Protein AF-A0A6H5H0V2-F1 (afdb_monomer)

InterPro domains:
  IPR016039 Thiolase-like [SSF53901] (7-101)
  IPR036527 SCP2 sterol-binding domain superfamily [G3DSA:3.30.1050.10] (81-203)
  IPR036527 SCP2 sterol-binding domain superfamily [SSF55718] (85-196)
  IPR055140 Thiolase, C-terminal domain 2 [PF22691] (7-97)

Solvent-accessible surface area (backbone atoms only — not comparable to full-atom values): 11545 Å² total; per-residue (Å²): 140,65,94,59,33,67,60,46,27,52,51,44,53,53,50,28,70,74,69,75,51,55,65,90,77,44,61,67,45,83,60,91,31,85,42,79,73,47,46,46,51,45,34,29,30,57,54,79,35,57,83,90,36,35,66,61,42,50,77,70,39,32,46,32,88,93,37,73,24,31,48,27,87,90,49,40,34,63,69,54,47,62,80,74,37,40,64,52,47,53,54,49,51,52,50,47,55,49,37,71,64,50,84,80,47,62,48,53,71,63,57,43,30,36,27,45,35,36,30,46,97,87,71,50,75,47,44,34,31,37,37,18,74,53,68,55,40,50,75,34,77,71,49,82,75,80,56,49,25,40,38,37,33,39,60,87,50,47,60,37,41,76,72,55,76,38,55,68,69,60,32,36,79,70,68,53,31,47,80,46,71,43,61,72,58,54,50,53,53,52,53,51,52,51,56,52,43,55,51,53,53,55,55,59,76,74,109

Organism: NCBI:txid355587

Secondary structure (DSSP, 8-state):
--SSHHHHHHHHHHHHHHHT--GGG-SEE----SSHHHHHHHHHHHTSS-TT-HHHHHHTTTTSTTSSSEE-TT-HHHHT-SHHHHHHHHHHHHHHHHHHT-TT-HHHHH--EEEEEEE-TTS-EEEEEEE-SSTT-EEEET--SPPSEEEEEEHHHHHHHHTTSS-HHHHHHTTSEEEEE-HHHHHHHHHHHHHHHHHHHHHHTT-

Nearest PDB structures (foldseek):
  4uei-assembly1_A  TM=8.691E-01  e=4.322E-13  Helicoverpa armigera
  1c44-assembly1_A  TM=9.191E-01  e=3.285E-10  Oryctolagus cuniculus
  2c0l-assembly1_B  TM=8.761E-01  e=2.036E-10  Homo sapiens
  6hsj-assembly1_A  TM=9.344E-01  e=1.801E-08  Danio rerio
  4pdx-assembly1_A  TM=4.082E-01  e=6.657E-04  Escherichia coli K-12

Sequence (207 aa):
MQVGYDMTKTAAQRLFAKTGKKVEDVDVVELHDCFSANELITYEALGLCQPGEAAQFIDSGNNTYGGRVVVNPSGGLISKGHPLGATVSKAFELLKNEMENDTEKLVESVRGIFCLKVKNKDGKDGMWIINTKGGKGTITYNGTDKPDVTITINDEDITDLLTGKLNPQKAFFQGKLKIQGNMGLALKLTELQKKAGNRIDTLRAKL

pLDDT: mean 79.71, std 13.35, range [34.16, 95.31]

Foldseek 3Di:
DDDCLQVLLVVLVVVCVVVVDALLVAAEEEDQCPDVVVQLSNCCSNPVDPNPCSVVCVVVVQQPPVHSHPYNPVVHQVNQDDPLRRVLVVLVVVVLVVLVVPPPLLLCVLLFWEWEWEAEPVRDTWIWIWGSNDRSTDIDTVDPDDGQKYKYAYSVCSVCVSVVVDQQVVCPVVVRIDMDHDVVSVVSVSVVSVVVVVVVVVVVVVD

Structure (mmCIF, N/CA/C/O backbone):
data_AF-A0A6H5H0V2-F1
#
_entry.id   AF-A0A6H5H0V2-F1
#
loop_
_atom_site.group_PDB
_atom_site.id
_atom_site.type_symbol
_atom_site.label_atom_id
_atom_site.label_alt_id
_atom_site.label_comp_id
_atom_site.label_asym_id
_atom_site.label_entity_id
_atom_site.label_seq_id
_atom_site.pdbx_PDB_ins_code
_atom_site.Cartn_x
_atom_site.Cartn_y
_atom_site.Cartn_z
_atom_site.occupancy
_atom_site.B_iso_or_equiv
_atom_site.auth_seq_id
_atom_site.auth_comp_id
_atom_site.auth_asym_id
_atom_site.auth_atom_id
_atom_site.pdbx_PDB_model_num
ATOM 1 N N . MET A 1 1 ? 27.923 -9.090 -6.910 1.00 34.16 1 MET A N 1
ATOM 2 C CA . MET A 1 1 ? 26.871 -8.766 -5.924 1.00 34.16 1 MET A CA 1
ATOM 3 C C . MET A 1 1 ? 26.037 -7.641 -6.523 1.00 34.16 1 MET A C 1
ATOM 5 O O . MET A 1 1 ? 26.363 -6.479 -6.330 1.00 34.16 1 MET A O 1
ATOM 9 N N . GLN A 1 2 ? 25.075 -7.978 -7.386 1.00 45.81 2 GLN A N 1
ATOM 10 C CA . GLN A 1 2 ? 24.264 -6.987 -8.104 1.00 45.81 2 GLN A CA 1
ATOM 11 C C . GLN A 1 2 ? 23.005 -6.681 -7.286 1.00 45.81 2 GLN A C 1
ATOM 13 O O . GLN A 1 2 ? 22.494 -7.556 -6.590 1.00 45.81 2 GLN A O 1
ATOM 18 N N . VAL A 1 3 ? 22.545 -5.435 -7.346 1.00 60.31 3 VAL A N 1
ATOM 19 C CA . VAL A 1 3 ? 21.420 -4.839 -6.605 1.00 60.31 3 VAL A CA 1
ATOM 20 C C . VAL A 1 3 ? 20.119 -5.651 -6.788 1.00 60.31 3 VAL A C 1
ATOM 22 O O . VAL A 1 3 ? 19.299 -5.344 -7.639 1.00 60.31 3 VAL A O 1
ATOM 25 N N . GLY A 1 4 ? 19.937 -6.745 -6.042 1.00 71.88 4 GLY A N 1
ATOM 26 C CA . GLY A 1 4 ? 18.702 -7.545 -6.027 1.00 71.88 4 GLY A CA 1
ATOM 27 C C . GLY A 1 4 ? 18.413 -8.437 -7.250 1.00 71.88 4 GLY A C 1
ATOM 28 O O . GLY A 1 4 ? 17.405 -9.146 -7.226 1.00 71.88 4 GLY A O 1
ATOM 29 N N . TYR A 1 5 ? 19.273 -8.463 -8.278 1.00 82.62 5 TYR A N 1
ATOM 30 C CA . TYR A 1 5 ? 19.075 -9.261 -9.505 1.00 82.62 5 TYR A CA 1
ATOM 31 C C . TYR A 1 5 ? 18.882 -10.757 -9.214 1.00 82.62 5 TYR A C 1
ATOM 33 O O . TYR A 1 5 ? 17.842 -11.331 -9.536 1.00 82.62 5 TYR A O 1
ATOM 41 N N . ASP A 1 6 ? 19.849 -11.382 -8.532 1.00 85.75 6 ASP A N 1
ATOM 42 C CA . ASP A 1 6 ? 19.836 -12.828 -8.265 1.00 85.75 6 ASP A CA 1
ATOM 43 C C . ASP A 1 6 ? 18.639 -13.245 -7.403 1.00 85.75 6 ASP A C 1
ATOM 45 O O . ASP A 1 6 ? 18.037 -14.302 -7.612 1.00 85.75 6 ASP A O 1
ATOM 49 N N . MET A 1 7 ? 18.263 -12.387 -6.450 1.00 85.69 7 MET A N 1
ATOM 50 C CA . MET A 1 7 ? 17.097 -12.590 -5.595 1.00 85.69 7 MET A CA 1
ATOM 51 C C . MET A 1 7 ? 15.807 -12.575 -6.420 1.00 85.69 7 MET A C 1
ATOM 53 O O . MET A 1 7 ? 14.998 -13.495 -6.302 1.00 85.69 7 MET A O 1
ATOM 57 N N . THR A 1 8 ? 15.639 -11.566 -7.277 1.00 88.31 8 THR A N 1
ATOM 58 C CA . THR A 1 8 ? 14.467 -11.421 -8.152 1.00 88.31 8 THR A CA 1
ATOM 59 C C . THR A 1 8 ? 14.362 -12.591 -9.122 1.00 88.31 8 THR A C 1
ATOM 61 O O . THR A 1 8 ? 13.312 -13.227 -9.206 1.00 88.31 8 THR A O 1
ATOM 64 N N . LYS A 1 9 ? 15.472 -12.948 -9.776 1.00 91.44 9 LYS A N 1
ATOM 65 C CA . LYS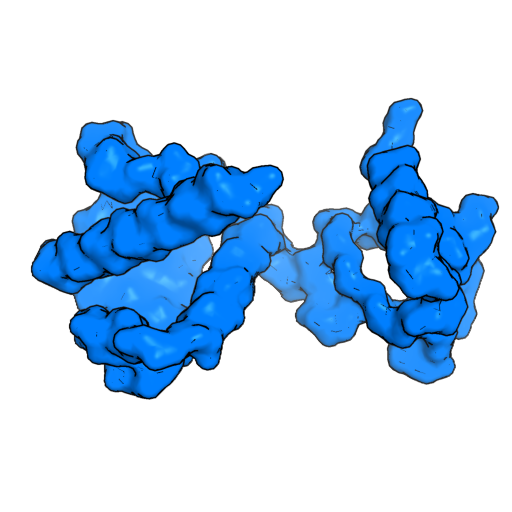 A 1 9 ? 15.543 -14.083 -10.698 1.00 91.44 9 LYS A CA 1
ATOM 66 C C . LYS A 1 9 ? 15.158 -15.390 -10.014 1.00 91.44 9 LYS A C 1
ATOM 68 O O . LYS A 1 9 ? 14.319 -16.134 -10.517 1.00 91.44 9 LYS A O 1
ATOM 73 N N . THR A 1 10 ? 15.718 -15.649 -8.834 1.00 91.12 10 THR A N 1
ATOM 74 C CA . THR A 1 10 ? 15.406 -16.858 -8.059 1.00 91.12 10 THR A CA 1
ATOM 75 C C . THR A 1 10 ? 13.933 -16.895 -7.650 1.00 91.12 10 THR A C 1
ATOM 77 O O . THR A 1 10 ? 13.294 -17.946 -7.733 1.00 91.12 10 THR A O 1
ATOM 80 N N . ALA A 1 11 ? 13.374 -15.763 -7.212 1.00 89.75 11 ALA A N 1
ATOM 81 C CA . ALA A 1 11 ? 11.969 -15.667 -6.830 1.00 89.75 11 ALA A CA 1
ATOM 82 C C . ALA A 1 11 ? 11.034 -15.922 -8.024 1.00 89.75 11 ALA A C 1
ATOM 84 O O . ALA A 1 11 ? 10.116 -16.736 -7.908 1.00 89.75 11 ALA A O 1
ATOM 85 N N . ALA A 1 12 ? 11.306 -15.301 -9.175 1.00 91.12 12 ALA A N 1
ATOM 86 C CA . ALA A 1 12 ? 10.535 -15.480 -10.403 1.00 91.12 12 ALA A CA 1
ATOM 87 C C . ALA A 1 12 ? 10.576 -16.933 -10.896 1.00 91.12 12 ALA A C 1
ATOM 89 O O . ALA A 1 12 ? 9.534 -17.539 -11.134 1.00 91.12 12 ALA A O 1
ATOM 90 N N . GLN A 1 13 ? 11.766 -17.539 -10.949 1.00 92.81 13 GLN A N 1
ATOM 91 C CA . GLN A 1 13 ? 11.930 -18.939 -11.353 1.00 92.81 13 GLN A CA 1
ATOM 92 C C . GLN A 1 13 ? 11.143 -19.897 -10.455 1.00 92.81 13 GLN A C 1
ATOM 94 O O . GLN A 1 13 ? 10.467 -20.798 -10.951 1.00 92.81 13 GLN A O 1
ATOM 99 N N . ARG A 1 14 ? 11.191 -19.695 -9.131 1.00 93.38 14 ARG A N 1
ATOM 100 C CA . ARG A 1 14 ? 10.418 -20.507 -8.179 1.00 93.38 14 ARG A CA 1
ATOM 101 C C . ARG A 1 14 ? 8.915 -20.330 -8.365 1.00 93.38 14 ARG A C 1
ATOM 103 O O . ARG A 1 14 ? 8.183 -21.313 -8.273 1.00 93.38 14 ARG A O 1
ATOM 110 N N . LEU A 1 15 ? 8.460 -19.102 -8.611 1.00 91.94 15 LEU A N 1
ATOM 111 C CA . LEU A 1 15 ? 7.050 -18.809 -8.851 1.00 91.94 15 LEU A CA 1
ATOM 112 C C . LEU A 1 15 ? 6.551 -19.530 -10.107 1.00 91.94 15 LEU A C 1
ATOM 114 O O . LEU A 1 15 ? 5.582 -20.279 -10.018 1.00 91.94 15 LEU A O 1
ATOM 118 N N . PHE A 1 16 ? 7.242 -19.368 -11.235 1.00 94.00 16 PHE A N 1
ATOM 119 C CA . PHE A 1 16 ? 6.880 -19.998 -12.506 1.00 94.00 16 PHE A CA 1
ATOM 120 C C . PHE A 1 16 ? 6.931 -21.527 -12.441 1.00 94.00 16 PHE A C 1
ATOM 122 O O . PHE A 1 16 ? 6.001 -22.195 -12.888 1.00 94.00 16 PHE A O 1
ATOM 129 N N . ALA A 1 17 ? 7.950 -22.097 -11.790 1.00 93.19 17 ALA A N 1
ATOM 130 C CA . ALA A 1 17 ? 8.024 -23.541 -11.572 1.00 93.19 17 ALA A CA 1
ATOM 131 C C . ALA A 1 17 ? 6.838 -24.070 -10.748 1.00 93.19 17 ALA A C 1
ATOM 133 O O . ALA A 1 17 ? 6.327 -25.153 -11.020 1.00 93.19 17 ALA A O 1
ATOM 134 N N . LYS A 1 18 ? 6.381 -23.305 -9.749 1.00 95.31 18 LYS A N 1
ATOM 135 C CA . LYS A 1 18 ? 5.264 -23.695 -8.881 1.00 95.31 18 LYS A CA 1
ATOM 136 C C . LYS A 1 18 ? 3.903 -23.571 -9.568 1.00 95.31 18 LYS A C 1
ATOM 138 O O . LYS A 1 18 ? 3.009 -24.357 -9.273 1.00 95.31 18 LYS A O 1
ATOM 143 N N . THR A 1 19 ? 3.722 -22.576 -10.433 1.00 94.31 19 THR A N 1
ATOM 144 C CA . THR A 1 19 ? 2.434 -22.298 -11.093 1.00 94.31 19 THR A CA 1
ATOM 145 C C . THR A 1 19 ? 2.301 -22.960 -12.462 1.00 94.31 19 THR A C 1
ATOM 147 O O . THR A 1 19 ? 1.196 -23.016 -12.997 1.00 94.31 19 THR A O 1
ATOM 150 N N . GLY A 1 20 ? 3.407 -23.433 -13.046 1.00 92.69 20 GLY A N 1
ATOM 151 C CA . GLY A 1 20 ? 3.454 -23.916 -14.428 1.00 92.69 20 GLY A CA 1
ATOM 152 C C . GLY A 1 20 ? 3.273 -22.805 -15.469 1.00 92.69 20 GLY A C 1
ATOM 153 O O . GLY A 1 20 ? 3.092 -23.105 -16.647 1.00 92.69 20 GLY A O 1
ATOM 154 N N . LYS A 1 21 ? 3.294 -21.538 -15.041 1.00 94.44 21 LYS A N 1
ATOM 155 C CA . LYS A 1 21 ? 3.210 -20.360 -15.909 1.00 94.44 21 LYS A CA 1
ATOM 156 C C . LYS A 1 21 ? 4.586 -19.960 -16.410 1.00 94.44 21 LYS A C 1
ATOM 158 O O . LYS A 1 21 ? 5.604 -20.330 -15.825 1.00 94.44 21 LYS A O 1
ATOM 163 N N . LYS A 1 22 ? 4.606 -19.168 -17.472 1.00 93.19 22 LYS A N 1
ATOM 164 C CA . LYS A 1 22 ? 5.807 -18.549 -18.023 1.00 93.19 22 LYS A CA 1
ATOM 165 C C . LYS A 1 22 ? 5.706 -17.035 -17.938 1.00 93.19 22 LYS A C 1
ATOM 167 O O . LYS A 1 22 ? 4.639 -16.482 -17.689 1.00 93.19 22 LYS A O 1
ATOM 172 N N . VAL A 1 23 ? 6.830 -16.366 -18.158 1.00 92.25 23 VAL A N 1
ATOM 173 C CA . VAL A 1 23 ? 6.881 -14.902 -18.174 1.00 92.25 23 VAL A CA 1
ATOM 174 C C . VAL A 1 23 ? 6.036 -14.318 -19.314 1.00 92.25 23 VAL A C 1
ATOM 176 O O . VAL A 1 23 ? 5.465 -13.246 -19.167 1.00 92.25 23 VAL A O 1
ATOM 179 N N . GLU A 1 24 ? 5.873 -15.057 -20.413 1.00 92.19 24 GLU A N 1
ATOM 180 C CA . GLU A 1 24 ? 4.971 -14.717 -21.520 1.00 92.19 24 GLU A CA 1
ATOM 181 C C . GLU A 1 24 ? 3.490 -14.695 -21.123 1.00 92.19 24 GLU A C 1
ATOM 183 O O . GLU A 1 24 ? 2.701 -14.067 -21.817 1.00 92.19 24 GLU A O 1
ATOM 188 N N . ASP A 1 25 ? 3.113 -15.365 -20.029 1.00 93.56 25 ASP A N 1
ATOM 189 C CA . ASP A 1 25 ? 1.734 -15.386 -19.531 1.00 93.56 25 ASP A CA 1
ATOM 190 C C . ASP A 1 25 ? 1.424 -14.184 -18.613 1.00 93.56 25 ASP A C 1
ATOM 192 O O . ASP A 1 25 ? 0.375 -14.162 -17.965 1.00 93.56 25 ASP A O 1
ATOM 196 N N . VAL A 1 26 ? 2.357 -13.236 -18.463 1.00 91.94 26 VAL A N 1
ATOM 197 C CA . VAL A 1 26 ? 2.238 -12.093 -17.550 1.00 91.94 26 VAL A CA 1
ATOM 198 C C . VAL A 1 26 ? 1.883 -10.833 -18.331 1.00 91.94 26 VAL A C 1
ATOM 200 O O . VAL A 1 26 ? 2.726 -10.260 -19.014 1.00 91.94 26 VAL A O 1
ATOM 203 N N . ASP A 1 27 ? 0.649 -10.363 -18.161 1.00 91.12 27 ASP A N 1
ATOM 204 C CA . ASP A 1 27 ? 0.161 -9.144 -18.821 1.00 91.12 27 ASP A CA 1
ATOM 205 C C . ASP A 1 27 ? 0.576 -7.858 -18.087 1.00 91.12 27 ASP A C 1
ATOM 207 O O . ASP A 1 27 ? 0.728 -6.794 -18.692 1.00 91.12 27 ASP A O 1
ATOM 211 N N . VAL A 1 28 ? 0.748 -7.945 -16.763 1.00 92.06 28 VAL A N 1
ATOM 212 C CA . VAL A 1 28 ? 1.010 -6.798 -15.886 1.00 92.06 28 VAL A CA 1
ATOM 213 C C . VAL A 1 28 ? 2.092 -7.132 -14.872 1.00 92.06 28 VAL A C 1
ATOM 215 O O . VAL A 1 28 ? 2.056 -8.181 -14.225 1.00 92.06 28 VAL A O 1
ATOM 218 N N . VAL A 1 29 ? 3.024 -6.200 -14.684 1.00 90.31 29 VAL A N 1
ATOM 219 C CA . VAL A 1 29 ? 4.107 -6.308 -13.706 1.00 90.31 29 VAL A CA 1
ATOM 220 C C . VAL A 1 29 ? 4.136 -5.058 -12.833 1.00 90.31 29 VAL A C 1
ATOM 222 O O . VAL A 1 29 ? 4.341 -3.959 -13.333 1.00 90.31 29 VAL A O 1
ATOM 225 N N . GLU A 1 30 ? 4.005 -5.235 -11.516 1.00 85.94 30 GLU A N 1
ATOM 226 C CA . GLU A 1 30 ? 4.202 -4.151 -10.548 1.00 85.94 30 GLU A CA 1
ATOM 227 C C . GLU A 1 30 ? 5.545 -4.321 -9.836 1.00 85.94 30 GLU A C 1
ATOM 229 O O . GLU A 1 30 ? 5.745 -5.249 -9.043 1.00 85.94 30 GLU A O 1
ATOM 234 N N . LEU A 1 31 ? 6.485 -3.434 -10.148 1.00 82.69 31 LEU A N 1
ATOM 235 C CA . LEU A 1 31 ? 7.854 -3.482 -9.665 1.00 82.69 31 LEU A CA 1
ATOM 236 C C . LEU A 1 31 ? 8.067 -2.644 -8.414 1.00 82.69 31 LEU A C 1
ATOM 238 O O . LEU A 1 31 ? 7.327 -1.726 -8.080 1.00 82.69 31 LEU A O 1
ATOM 242 N N . HIS A 1 32 ? 9.153 -2.979 -7.722 1.00 73.12 32 HIS A N 1
ATOM 243 C CA . HIS A 1 32 ? 9.718 -2.129 -6.693 1.00 73.12 32 HIS A CA 1
ATOM 244 C C . HIS A 1 32 ? 10.820 -1.233 -7.293 1.00 73.12 32 HIS A C 1
ATOM 246 O O . HIS A 1 32 ? 12.018 -1.499 -7.147 1.00 73.12 32 HIS A O 1
ATOM 252 N N . ASP A 1 33 ? 10.410 -0.190 -8.012 1.00 71.69 33 ASP A N 1
ATOM 253 C CA . ASP A 1 33 ? 11.228 0.726 -8.818 1.00 71.69 33 ASP A CA 1
ATOM 254 C C . ASP A 1 33 ? 11.699 1.966 -8.035 1.00 71.69 33 ASP A C 1
ATOM 256 O O . ASP A 1 33 ? 11.582 3.084 -8.505 1.00 71.69 33 ASP A O 1
ATOM 260 N N . CYS A 1 34 ? 12.294 1.828 -6.845 1.00 63.34 34 CYS A N 1
ATOM 261 C CA . CYS A 1 34 ? 12.761 3.010 -6.084 1.00 63.34 34 CYS A CA 1
ATOM 262 C C . CYS A 1 34 ? 13.736 3.936 -6.845 1.00 63.34 34 CYS A C 1
ATOM 264 O O . CYS A 1 34 ? 13.919 5.086 -6.452 1.00 63.34 34 CYS A O 1
ATOM 266 N N . PHE A 1 35 ? 14.366 3.434 -7.910 1.00 69.31 35 PHE A N 1
ATOM 267 C CA . PHE A 1 35 ? 15.182 4.194 -8.850 1.00 69.31 35 PHE A CA 1
ATOM 268 C C . PHE A 1 35 ? 14.893 3.706 -10.270 1.00 69.31 35 PHE A C 1
ATOM 270 O O . PHE A 1 35 ? 14.742 2.504 -10.478 1.00 69.31 35 PHE A O 1
ATOM 277 N N . SER A 1 36 ? 14.915 4.600 -11.261 1.00 68.44 36 SER A N 1
ATOM 278 C CA . SER A 1 36 ? 14.642 4.261 -12.670 1.00 68.44 36 SER A CA 1
ATOM 279 C C . SER A 1 36 ? 15.585 3.173 -13.202 1.00 68.44 36 SER A C 1
ATOM 281 O O . SER A 1 36 ? 15.175 2.275 -13.926 1.00 68.44 36 SER A O 1
ATOM 283 N N . ALA A 1 37 ? 16.852 3.195 -12.771 1.00 74.25 37 ALA A N 1
ATOM 284 C CA . ALA A 1 37 ? 17.846 2.184 -13.139 1.00 74.25 37 ALA A CA 1
ATOM 285 C C . ALA A 1 37 ? 17.514 0.774 -12.610 1.00 74.25 37 ALA A C 1
ATOM 287 O O . ALA A 1 37 ? 18.019 -0.218 -13.134 1.00 74.25 37 ALA A O 1
ATOM 288 N N . ASN A 1 38 ? 16.671 0.672 -11.578 1.00 74.25 38 ASN A N 1
ATOM 289 C CA . ASN A 1 38 ? 16.281 -0.601 -10.984 1.00 74.25 38 ASN A CA 1
ATOM 290 C C . ASN A 1 38 ? 15.355 -1.396 -11.918 1.00 74.25 38 ASN A C 1
ATOM 292 O O . ASN A 1 38 ? 15.380 -2.625 -11.883 1.00 74.25 38 ASN A O 1
ATOM 296 N N . GLU A 1 39 ? 14.584 -0.722 -12.779 1.00 80.06 39 GLU A N 1
ATOM 297 C CA . GLU A 1 39 ? 13.740 -1.387 -13.776 1.00 80.06 39 GLU A CA 1
ATOM 298 C C . GLU A 1 39 ? 14.571 -2.191 -14.776 1.00 80.06 39 GLU A C 1
ATOM 300 O O . GLU A 1 39 ? 14.259 -3.354 -15.005 1.00 80.06 39 GLU A O 1
ATOM 305 N N . LEU A 1 40 ? 15.684 -1.635 -15.274 1.00 83.81 40 LEU A N 1
ATOM 306 C CA . LEU A 1 40 ? 16.568 -2.317 -16.228 1.00 83.81 40 LEU A CA 1
ATOM 307 C C . LEU A 1 40 ? 17.035 -3.677 -15.695 1.00 83.81 40 LEU A C 1
ATOM 309 O O . LEU A 1 40 ? 16.882 -4.708 -16.343 1.00 83.81 40 LEU A O 1
ATOM 313 N N . ILE A 1 41 ? 17.538 -3.680 -14.460 1.00 83.94 41 ILE A N 1
ATOM 314 C CA . ILE A 1 41 ? 18.024 -4.887 -13.782 1.00 83.94 41 ILE A CA 1
ATOM 315 C C . ILE A 1 41 ? 16.867 -5.867 -13.541 1.00 83.94 41 ILE A C 1
ATOM 317 O O . ILE A 1 41 ? 17.027 -7.082 -13.655 1.00 83.94 41 ILE A O 1
ATOM 321 N N . THR A 1 42 ? 15.691 -5.348 -13.194 1.00 86.00 42 THR A N 1
ATOM 322 C CA . THR A 1 42 ? 14.537 -6.165 -12.813 1.00 86.00 42 THR A CA 1
ATOM 323 C C . THR A 1 42 ? 13.858 -6.804 -14.026 1.00 86.00 42 THR A C 1
ATOM 325 O O . THR A 1 42 ? 13.428 -7.951 -13.927 1.00 86.00 42 THR A O 1
ATOM 328 N N . TYR A 1 43 ? 13.820 -6.137 -15.182 1.00 92.00 43 TYR A N 1
ATOM 329 C CA . TYR A 1 43 ? 13.294 -6.699 -16.432 1.00 92.00 43 TYR A CA 1
ATOM 330 C C . TYR A 1 43 ? 14.077 -7.931 -16.873 1.00 92.00 43 TYR A C 1
ATOM 332 O O . TYR A 1 43 ? 13.488 -8.976 -17.160 1.00 92.00 43 TYR A O 1
ATOM 340 N N . GLU A 1 44 ? 15.402 -7.835 -16.832 1.00 92.12 44 GLU A N 1
ATOM 341 C CA . GLU A 1 44 ? 16.301 -8.946 -17.142 1.00 92.12 44 GLU A CA 1
ATOM 342 C C . GLU A 1 44 ? 16.162 -10.075 -16.114 1.00 92.12 44 GLU A C 1
ATOM 344 O O . GLU A 1 44 ? 16.085 -11.250 -16.475 1.00 92.12 44 GLU A O 1
ATOM 349 N N . ALA A 1 45 ? 16.065 -9.733 -14.824 1.00 90.69 45 ALA A N 1
ATOM 350 C CA . ALA A 1 45 ? 15.928 -10.720 -13.754 1.00 90.69 45 ALA A CA 1
ATOM 351 C C . ALA A 1 45 ? 14.610 -11.506 -13.836 1.00 90.69 45 ALA A C 1
ATOM 353 O O . ALA A 1 45 ? 14.590 -12.706 -13.556 1.00 90.69 45 ALA A O 1
ATOM 354 N N . LEU A 1 46 ? 13.514 -10.839 -14.208 1.00 91.81 46 LEU A N 1
ATOM 355 C CA . LEU A 1 46 ? 12.199 -11.455 -14.403 1.00 91.81 46 LEU A CA 1
ATOM 356 C C . LEU A 1 46 ? 12.107 -12.264 -15.703 1.00 91.81 46 LEU A C 1
ATOM 358 O O . LEU A 1 46 ? 11.207 -13.094 -15.831 1.00 91.81 46 LEU A O 1
ATOM 362 N N . GLY A 1 47 ? 13.033 -12.047 -16.640 1.00 92.31 47 GLY A N 1
ATOM 363 C CA . GLY A 1 47 ? 13.031 -12.679 -17.957 1.00 92.31 47 GLY A CA 1
ATOM 364 C C . GLY A 1 47 ? 12.115 -11.996 -18.974 1.00 92.31 47 GLY A C 1
ATOM 365 O O . GLY A 1 47 ? 11.734 -12.628 -19.954 1.00 92.31 47 GLY A O 1
ATOM 366 N N . LEU A 1 48 ? 11.752 -10.725 -18.764 1.00 92.69 48 LEU A N 1
ATOM 367 C CA . LEU A 1 48 ? 10.970 -9.950 -19.740 1.00 92.69 48 LEU A CA 1
ATOM 368 C C . LEU A 1 48 ? 11.773 -9.689 -21.026 1.00 92.69 48 LEU A C 1
ATOM 370 O O . LEU A 1 48 ? 11.216 -9.678 -22.126 1.00 92.69 48 LEU A O 1
ATOM 374 N N . CYS A 1 49 ? 13.087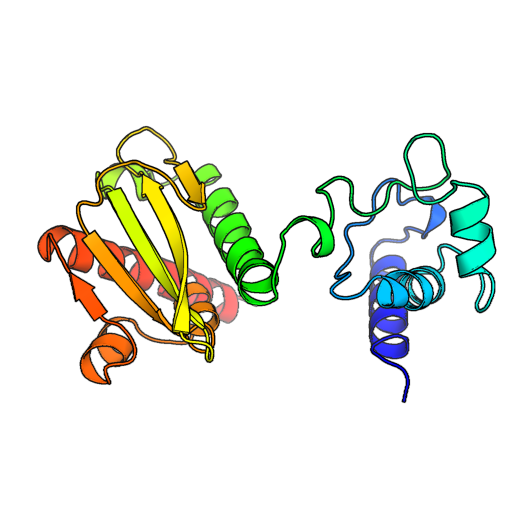 -9.539 -20.874 1.00 93.06 49 CYS A N 1
ATOM 375 C CA . CYS A 1 49 ? 14.080 -9.410 -21.936 1.00 93.06 49 CYS A CA 1
ATOM 376 C C . CYS A 1 49 ? 15.354 -10.183 -21.559 1.00 93.06 49 CYS A C 1
ATOM 378 O O . CYS A 1 49 ? 15.511 -10.606 -20.407 1.00 93.06 49 CYS A O 1
ATOM 380 N N . GLN A 1 50 ? 16.273 -10.379 -22.509 1.00 92.75 50 GLN A N 1
ATOM 381 C CA . GLN A 1 50 ? 17.556 -11.003 -22.183 1.00 92.75 50 GLN A CA 1
ATOM 382 C C . GLN A 1 50 ? 18.461 -10.030 -21.407 1.00 92.75 50 GLN A C 1
ATOM 384 O O . GLN A 1 50 ? 18.289 -8.812 -21.509 1.00 92.75 50 GLN A O 1
ATOM 389 N N . PRO A 1 51 ? 19.439 -10.540 -20.634 1.00 91.38 51 PRO A N 1
ATOM 390 C CA . PRO A 1 51 ? 20.439 -9.694 -19.994 1.00 91.38 51 PRO A CA 1
ATOM 391 C C . PRO A 1 51 ? 21.155 -8.783 -21.002 1.00 91.38 51 PRO A C 1
ATOM 393 O O . PRO A 1 51 ? 21.680 -9.268 -22.003 1.00 91.38 51 PRO A O 1
ATOM 396 N N . GLY A 1 52 ? 21.192 -7.478 -20.733 1.00 91.75 52 GLY A N 1
ATOM 397 C CA . GLY A 1 52 ? 21.733 -6.448 -21.622 1.00 91.75 52 GLY A CA 1
ATOM 398 C C . GLY A 1 52 ? 20.727 -5.841 -22.609 1.00 91.75 52 GLY A C 1
ATOM 399 O O . GLY A 1 52 ? 21.057 -4.852 -23.261 1.00 91.75 52 GLY A O 1
ATOM 400 N N . GLU A 1 53 ? 19.507 -6.375 -22.717 1.00 94.19 53 GLU A N 1
ATOM 401 C CA . GLU A 1 53 ? 18.502 -5.913 -23.689 1.00 94.19 53 GLU A CA 1
ATOM 402 C C . GLU A 1 53 ? 17.436 -4.986 -23.087 1.00 94.19 53 GLU A C 1
ATOM 404 O O . GLU A 1 53 ? 16.565 -4.501 -23.811 1.00 94.19 53 GLU A O 1
ATOM 409 N N . ALA A 1 54 ? 17.488 -4.693 -21.784 1.00 91.06 54 ALA A N 1
ATOM 410 C CA . ALA A 1 54 ? 16.442 -3.910 -21.124 1.00 91.06 54 ALA A CA 1
ATOM 411 C C . ALA A 1 54 ? 16.241 -2.511 -21.731 1.00 91.06 54 ALA A C 1
ATOM 413 O O . ALA A 1 54 ? 15.111 -2.036 -21.809 1.00 91.06 54 ALA A O 1
ATOM 414 N N . ALA A 1 55 ? 17.310 -1.869 -22.212 1.00 90.75 55 ALA A N 1
ATOM 415 C CA . ALA A 1 55 ? 17.209 -0.576 -22.888 1.00 90.75 55 ALA A CA 1
ATOM 416 C C . ALA A 1 55 ? 16.397 -0.674 -24.192 1.00 90.75 55 ALA A C 1
ATOM 418 O O . ALA A 1 55 ? 15.450 0.080 -24.383 1.00 90.75 55 ALA A O 1
ATOM 419 N N . GLN A 1 56 ? 16.696 -1.659 -25.046 1.00 93.81 56 GLN A N 1
ATOM 420 C CA . GLN A 1 56 ? 15.934 -1.888 -26.280 1.00 93.81 56 GLN A CA 1
ATOM 421 C C . GLN A 1 56 ? 14.487 -2.299 -25.994 1.00 93.81 56 GLN A C 1
ATOM 423 O O . GLN A 1 56 ? 13.572 -1.910 -26.721 1.00 93.81 56 GLN A O 1
ATOM 428 N N . PHE A 1 57 ? 14.260 -3.068 -24.927 1.00 94.12 57 PHE A N 1
ATOM 429 C CA . PHE A 1 57 ? 12.920 -3.442 -24.483 1.00 94.12 57 PHE A CA 1
ATOM 430 C C . PHE A 1 57 ? 12.069 -2.214 -24.122 1.00 94.12 57 PHE A C 1
ATOM 432 O O . PHE A 1 57 ? 10.898 -2.147 -24.492 1.00 94.12 57 PHE A O 1
ATOM 439 N N . ILE A 1 58 ? 12.673 -1.220 -23.467 1.00 91.19 58 ILE A N 1
ATOM 440 C CA . ILE A 1 58 ? 12.021 0.058 -23.153 1.00 91.19 58 ILE A CA 1
ATOM 441 C C . ILE A 1 58 ? 11.832 0.905 -24.416 1.00 91.19 58 ILE A C 1
ATOM 443 O O . ILE A 1 58 ? 10.722 1.362 -24.675 1.00 91.19 58 ILE A O 1
ATOM 447 N N . ASP A 1 59 ? 12.878 1.084 -25.229 1.00 93.31 59 ASP A N 1
ATOM 448 C CA . ASP A 1 59 ? 12.837 1.940 -26.427 1.00 93.31 59 ASP A CA 1
ATOM 449 C C . ASP A 1 59 ? 11.820 1.450 -27.469 1.00 93.31 59 ASP A C 1
ATOM 451 O O . ASP A 1 59 ? 11.227 2.242 -28.200 1.00 93.31 59 ASP A O 1
ATOM 455 N N . SER A 1 60 ? 11.584 0.137 -27.520 1.00 95.00 60 SER A N 1
ATOM 456 C CA . SER A 1 60 ? 10.553 -0.476 -28.367 1.00 95.00 60 SER A CA 1
ATOM 457 C C . SER A 1 60 ? 9.131 -0.350 -27.806 1.00 95.00 60 SER A C 1
ATOM 459 O O . SER A 1 60 ? 8.183 -0.782 -28.459 1.00 95.00 60 SER A O 1
ATOM 461 N N . GLY A 1 61 ? 8.961 0.227 -26.613 1.00 94.06 61 GLY A N 1
ATOM 462 C CA . GLY A 1 61 ? 7.666 0.383 -25.951 1.00 94.06 61 GLY A CA 1
ATOM 463 C C . GLY A 1 61 ? 7.074 -0.927 -25.432 1.00 94.06 61 GLY A C 1
ATOM 464 O O . GLY A 1 61 ? 5.885 -0.984 -25.128 1.00 94.06 61 GLY A O 1
ATOM 465 N N . ASN A 1 62 ? 7.870 -1.995 -25.312 1.00 95.19 62 ASN A N 1
ATOM 466 C CA . ASN A 1 62 ? 7.358 -3.304 -24.907 1.00 95.19 62 ASN A CA 1
ATOM 467 C C . ASN A 1 62 ? 6.950 -3.381 -23.428 1.00 95.19 62 ASN A C 1
ATOM 469 O O . ASN A 1 62 ? 6.273 -4.335 -23.050 1.00 95.19 62 ASN A O 1
ATOM 473 N N . ASN A 1 63 ? 7.337 -2.400 -22.611 1.00 92.88 63 ASN A N 1
ATOM 474 C CA . ASN A 1 63 ? 7.043 -2.319 -21.180 1.00 92.88 63 ASN A CA 1
ATOM 475 C C . ASN A 1 63 ? 5.833 -1.423 -20.830 1.00 92.88 63 ASN A C 1
ATOM 477 O O . ASN A 1 63 ? 5.616 -1.128 -19.654 1.00 92.88 63 ASN A O 1
ATOM 481 N N . THR A 1 64 ? 5.067 -0.952 -21.818 1.00 92.56 64 THR A N 1
ATOM 482 C CA . THR A 1 64 ? 3.929 -0.044 -21.604 1.00 92.56 64 THR A CA 1
ATOM 483 C C . THR A 1 64 ? 2.684 -0.469 -22.390 1.00 92.56 64 THR A C 1
ATOM 485 O O . THR A 1 64 ? 2.676 -1.490 -23.076 1.00 92.56 64 THR A O 1
ATOM 488 N N . TYR A 1 65 ? 1.596 0.294 -22.267 1.00 90.88 65 TYR A N 1
ATOM 489 C CA . TYR A 1 65 ? 0.328 0.034 -22.950 1.00 90.88 65 TYR A CA 1
ATOM 490 C C . TYR A 1 65 ? 0.515 -0.111 -24.467 1.00 90.88 65 TYR A C 1
ATOM 492 O O . TYR A 1 65 ? 1.080 0.763 -25.120 1.00 90.88 65 TYR A O 1
ATOM 500 N N . GLY A 1 66 ? 0.002 -1.212 -25.023 1.00 89.62 66 GLY A N 1
ATOM 501 C CA . GLY A 1 66 ? 0.179 -1.573 -26.434 1.00 89.62 66 GLY A CA 1
ATOM 502 C C . GLY A 1 66 ? 1.473 -2.341 -26.735 1.00 89.62 66 GLY A C 1
ATOM 503 O O . GLY A 1 66 ? 1.633 -2.821 -27.854 1.00 89.62 66 GLY A O 1
ATOM 504 N N . GLY A 1 67 ? 2.362 -2.481 -25.749 1.00 91.88 67 GLY A N 1
ATOM 505 C CA . GLY A 1 67 ? 3.545 -3.331 -25.792 1.00 91.88 67 GLY A CA 1
ATOM 506 C C . GLY A 1 67 ? 3.278 -4.761 -25.320 1.00 91.88 67 GLY A C 1
ATOM 507 O O . GLY A 1 67 ? 2.137 -5.212 -25.222 1.00 91.88 67 GLY A O 1
ATOM 508 N N . ARG A 1 68 ? 4.359 -5.482 -25.013 1.00 92.25 68 ARG A N 1
ATOM 509 C CA . ARG A 1 68 ? 4.319 -6.879 -24.560 1.00 92.25 68 ARG A CA 1
ATOM 510 C C . ARG A 1 68 ? 3.735 -7.040 -23.155 1.00 92.25 68 ARG A C 1
ATOM 512 O O . ARG A 1 68 ? 3.031 -8.010 -22.910 1.00 92.25 68 ARG A O 1
ATOM 519 N N . VAL A 1 69 ? 4.069 -6.141 -22.236 1.00 94.25 69 VAL A N 1
ATOM 520 C CA . VAL A 1 69 ? 3.670 -6.201 -20.825 1.00 94.25 69 VAL A CA 1
ATOM 521 C C . VAL A 1 69 ? 3.499 -4.786 -20.296 1.00 94.25 69 VAL A C 1
ATOM 523 O O . VAL A 1 69 ? 4.282 -3.901 -20.634 1.00 94.25 69 VAL A O 1
ATOM 526 N N . VAL A 1 70 ? 2.501 -4.560 -19.445 1.00 94.06 70 VAL A N 1
ATOM 527 C CA . VAL A 1 70 ? 2.320 -3.255 -18.802 1.00 94.06 70 VAL A CA 1
ATOM 528 C C . VAL A 1 70 ? 3.063 -3.248 -17.473 1.00 94.06 70 VAL A C 1
ATOM 530 O O . VAL A 1 70 ? 2.698 -3.971 -16.543 1.00 94.06 70 VAL A O 1
ATOM 533 N N . VAL A 1 71 ? 4.106 -2.425 -17.375 1.00 90.75 71 VAL A N 1
ATOM 534 C CA . VAL A 1 71 ? 4.866 -2.252 -16.136 1.00 90.75 71 VAL A CA 1
ATOM 535 C C . VAL A 1 71 ? 4.352 -1.047 -15.362 1.00 90.75 71 VAL A C 1
ATOM 537 O O . VAL A 1 71 ? 4.108 0.013 -15.936 1.00 90.75 71 VAL A O 1
ATOM 540 N N . ASN A 1 72 ? 4.220 -1.208 -14.047 1.00 88.94 72 ASN A N 1
ATOM 541 C CA . ASN A 1 72 ? 3.885 -0.140 -13.114 1.00 88.94 72 ASN A CA 1
ATOM 542 C C . ASN A 1 72 ? 2.635 0.675 -13.513 1.00 88.94 72 ASN A C 1
ATOM 544 O O . ASN A 1 72 ? 2.669 1.905 -13.415 1.00 88.94 72 ASN A O 1
ATOM 548 N N . PRO A 1 73 ? 1.502 0.063 -13.936 1.00 85.44 73 PRO A N 1
ATOM 549 C CA . PRO A 1 73 ? 0.291 0.819 -14.270 1.00 85.44 73 PRO A CA 1
ATOM 550 C C . PRO A 1 73 ? -0.263 1.640 -13.096 1.00 85.44 73 PRO A C 1
ATOM 552 O O . PRO A 1 73 ? -1.027 2.575 -13.326 1.00 85.44 73 PRO A O 1
ATOM 555 N N . SER A 1 74 ? 0.131 1.339 -11.848 1.00 79.25 74 SER A N 1
ATOM 556 C CA . SER A 1 74 ? -0.192 2.180 -10.682 1.00 79.25 74 SER A CA 1
ATOM 557 C C . SER A 1 74 ? 0.621 3.484 -10.611 1.00 79.25 74 SER A C 1
ATOM 559 O O . SER A 1 74 ? 0.381 4.316 -9.734 1.00 79.25 74 SER A O 1
ATOM 561 N N . GLY A 1 75 ? 1.577 3.656 -11.529 1.00 73.81 75 GLY A N 1
ATOM 562 C CA . GLY A 1 75 ? 2.569 4.723 -11.574 1.00 73.81 75 GLY A CA 1
ATOM 563 C C . GLY A 1 75 ? 3.915 4.345 -10.938 1.00 73.81 75 GLY A C 1
ATOM 564 O O . GLY A 1 75 ? 4.832 5.166 -10.942 1.00 73.81 75 GLY A O 1
ATOM 565 N N . GLY A 1 76 ? 4.049 3.151 -10.353 1.00 73.06 76 GLY A N 1
ATOM 566 C CA . GLY A 1 76 ? 5.270 2.722 -9.662 1.00 73.06 76 GLY A CA 1
ATOM 567 C C . GLY A 1 76 ? 5.589 3.562 -8.419 1.00 73.06 76 GLY A C 1
ATOM 568 O O . GLY A 1 76 ? 4.877 4.503 -8.057 1.00 73.06 76 GLY A O 1
ATOM 569 N N . LEU A 1 77 ? 6.670 3.229 -7.724 1.00 63.19 77 LEU A N 1
ATOM 570 C CA . LEU A 1 77 ? 7.157 3.982 -6.569 1.00 63.19 77 LEU A CA 1
ATOM 571 C C . LEU A 1 77 ? 7.705 5.356 -6.963 1.00 63.19 77 LEU A C 1
ATOM 573 O O . LEU A 1 77 ? 7.604 6.284 -6.160 1.00 63.19 77 LEU A O 1
ATOM 577 N N . ILE A 1 78 ? 8.218 5.518 -8.189 1.00 60.62 78 ILE A N 1
ATOM 578 C CA . ILE A 1 78 ? 8.758 6.799 -8.675 1.00 60.62 78 ILE A CA 1
ATOM 579 C C . ILE A 1 78 ? 7.661 7.867 -8.756 1.00 60.62 78 ILE A C 1
ATOM 581 O O . ILE A 1 78 ? 7.892 9.009 -8.356 1.00 60.62 78 ILE A O 1
ATOM 585 N N . SER A 1 79 ? 6.450 7.513 -9.205 1.00 57.19 79 SER A N 1
ATOM 586 C CA . SER A 1 79 ? 5.324 8.465 -9.236 1.00 57.19 79 SER A CA 1
ATOM 587 C C . SER A 1 79 ? 4.771 8.799 -7.848 1.00 57.19 79 SER A C 1
ATOM 589 O O . SER A 1 79 ? 4.159 9.853 -7.667 1.00 57.19 79 SER A O 1
ATOM 591 N N . LYS A 1 80 ? 5.003 7.931 -6.852 1.00 54.91 80 LYS A N 1
ATOM 592 C CA . LYS A 1 80 ? 4.479 8.076 -5.483 1.00 54.91 80 LYS A CA 1
ATOM 593 C C . LYS A 1 80 ? 5.331 9.007 -4.604 1.00 54.91 80 LYS A C 1
ATO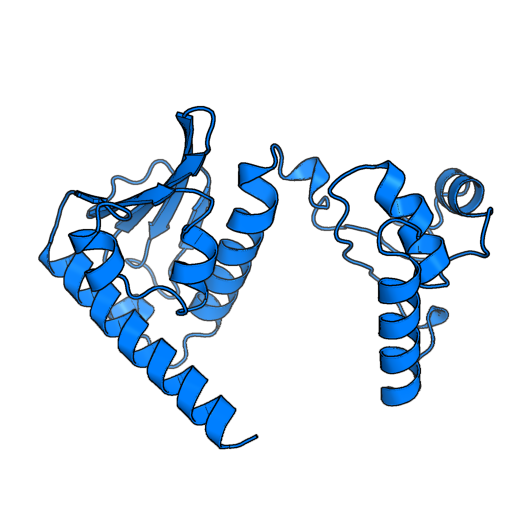M 595 O O . LYS A 1 80 ? 4.981 9.255 -3.449 1.00 54.91 80 LYS A O 1
ATOM 600 N N . GLY A 1 81 ? 6.395 9.597 -5.156 1.00 47.50 81 GLY A N 1
ATOM 601 C CA . GLY A 1 81 ? 7.199 10.639 -4.515 1.00 47.50 81 GLY A CA 1
ATOM 602 C C . GLY A 1 81 ? 8.270 10.115 -3.549 1.00 47.50 81 GLY A C 1
ATOM 603 O O . GLY A 1 81 ? 8.661 8.956 -3.591 1.00 47.50 81 GLY A O 1
ATOM 604 N N . HIS A 1 82 ? 8.791 11.019 -2.708 1.00 46.72 82 HIS A N 1
ATOM 605 C CA . HIS A 1 82 ? 9.960 10.843 -1.822 1.00 46.72 82 HIS A CA 1
ATOM 606 C C . HIS A 1 82 ? 9.990 9.494 -1.054 1.00 46.72 82 HIS A C 1
ATOM 608 O O . HIS A 1 82 ? 8.926 8.964 -0.746 1.00 46.72 82 HIS A O 1
ATOM 614 N N . PRO A 1 83 ? 11.165 8.991 -0.611 1.00 44.88 83 PRO A N 1
ATOM 615 C CA . PRO A 1 83 ? 11.330 7.687 0.064 1.00 44.88 83 PRO A CA 1
ATOM 616 C C . PRO A 1 83 ? 10.386 7.422 1.250 1.00 44.88 83 PRO A C 1
ATOM 618 O O . PRO A 1 83 ? 10.026 6.279 1.517 1.00 44.88 83 PRO A O 1
ATOM 621 N N . LEU A 1 84 ? 9.943 8.489 1.923 1.00 56.25 84 LEU A N 1
ATOM 622 C CA . LEU A 1 84 ? 8.872 8.483 2.925 1.00 56.25 84 LEU A CA 1
ATOM 623 C C . LEU A 1 84 ? 7.565 7.854 2.423 1.00 56.25 84 LEU A C 1
ATOM 625 O O . LEU A 1 84 ? 6.917 7.108 3.146 1.00 56.25 84 LEU A O 1
ATOM 629 N N . GLY A 1 85 ? 7.159 8.200 1.202 1.00 54.59 85 GLY A N 1
ATOM 630 C CA . GLY A 1 85 ? 5.888 7.823 0.599 1.00 54.59 85 GLY A CA 1
ATOM 631 C C . GLY A 1 85 ? 5.878 6.381 0.115 1.00 54.59 85 GLY A C 1
ATOM 632 O O . GLY A 1 85 ? 4.875 5.711 0.281 1.00 54.59 85 GLY A O 1
ATOM 633 N N . ALA A 1 86 ? 6.985 5.864 -0.406 1.00 57.66 86 ALA A N 1
ATOM 634 C CA . ALA A 1 86 ? 7.073 4.537 -1.014 1.00 57.66 86 ALA A CA 1
ATOM 635 C C . ALA A 1 86 ? 6.625 3.376 -0.094 1.00 57.66 86 ALA A C 1
ATOM 637 O O . ALA A 1 86 ? 5.627 2.696 -0.351 1.00 57.66 86 ALA A O 1
ATOM 638 N N . THR A 1 87 ? 7.348 3.161 1.008 1.00 63.62 87 THR A N 1
ATOM 639 C CA . THR A 1 87 ? 7.097 2.045 1.938 1.00 63.62 87 THR A CA 1
ATOM 640 C C . THR A 1 87 ? 5.829 2.268 2.757 1.00 63.62 87 THR A C 1
ATOM 642 O O . THR A 1 87 ? 5.035 1.349 2.960 1.00 63.62 87 THR A O 1
ATOM 645 N N . VAL A 1 88 ? 5.612 3.509 3.197 1.00 68.38 88 VAL A N 1
ATOM 646 C CA . VAL A 1 88 ? 4.466 3.882 4.031 1.00 68.38 88 VAL A CA 1
ATOM 647 C C . VAL A 1 88 ? 3.168 3.829 3.228 1.00 68.38 88 VAL A C 1
ATOM 649 O O . VAL A 1 88 ? 2.190 3.257 3.703 1.00 68.38 88 VAL A O 1
ATOM 652 N N . SER A 1 89 ? 3.159 4.321 1.983 1.00 70.19 89 SER A N 1
ATOM 653 C CA . SER A 1 89 ? 1.972 4.232 1.118 1.00 70.19 89 SER A CA 1
ATOM 654 C C . SER A 1 89 ? 1.620 2.790 0.813 1.00 70.19 89 SER A C 1
ATOM 656 O O . SER A 1 89 ? 0.445 2.455 0.864 1.00 70.19 89 SER A O 1
ATOM 658 N N . LYS A 1 90 ? 2.604 1.906 0.600 1.00 69.62 90 LYS A N 1
ATOM 659 C CA . LYS A 1 90 ? 2.326 0.476 0.409 1.00 69.62 90 LYS A CA 1
ATOM 660 C C . LYS A 1 90 ? 1.673 -0.155 1.641 1.00 69.62 90 LYS A C 1
ATOM 662 O O . LYS A 1 90 ? 0.750 -0.952 1.511 1.00 69.62 90 LYS A O 1
ATOM 667 N N . ALA A 1 91 ? 2.101 0.230 2.843 1.00 69.62 91 ALA A N 1
ATOM 668 C CA . ALA A 1 91 ? 1.469 -0.233 4.074 1.00 69.62 91 ALA A CA 1
ATOM 669 C C . ALA A 1 91 ? 0.027 0.300 4.229 1.00 69.62 91 ALA A C 1
ATOM 671 O O . ALA A 1 91 ? -0.858 -0.441 4.656 1.00 69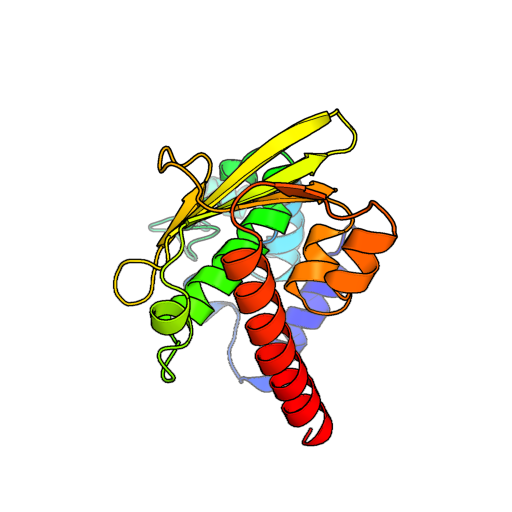.62 91 ALA A O 1
ATOM 672 N N . PHE A 1 92 ? -0.237 1.545 3.821 1.00 76.50 92 PHE A N 1
ATOM 673 C CA . PHE A 1 92 ? -1.594 2.101 3.792 1.00 76.50 92 PHE A CA 1
ATOM 674 C C . PHE A 1 92 ? -2.472 1.525 2.673 1.00 76.50 92 PHE A C 1
ATOM 676 O O . PHE A 1 92 ? -3.672 1.385 2.876 1.00 76.50 92 PHE A O 1
ATOM 683 N N . GLU A 1 93 ? -1.908 1.144 1.527 1.00 75.12 93 GLU A N 1
ATOM 684 C CA . GLU A 1 93 ? -2.620 0.414 0.470 1.00 75.12 93 GLU A CA 1
ATOM 685 C C . GLU A 1 93 ? -3.059 -0.969 0.960 1.00 75.12 93 GLU A C 1
ATOM 687 O O . GLU A 1 93 ? -4.208 -1.357 0.758 1.00 75.12 93 GLU A O 1
ATOM 692 N N . LEU A 1 94 ? -2.187 -1.686 1.676 1.00 72.06 94 LEU A N 1
ATOM 693 C CA . LEU A 1 94 ? -2.552 -2.950 2.321 1.00 72.06 94 LEU A CA 1
ATOM 694 C C . LEU A 1 94 ? -3.662 -2.752 3.358 1.00 72.06 94 LEU A C 1
ATOM 696 O O . LEU A 1 94 ? -4.630 -3.509 3.365 1.00 72.06 94 LEU A O 1
ATOM 700 N N . LEU A 1 95 ? -3.556 -1.715 4.195 1.00 74.06 95 LEU A N 1
ATOM 701 C CA . LEU A 1 95 ? -4.599 -1.388 5.167 1.00 74.06 95 LE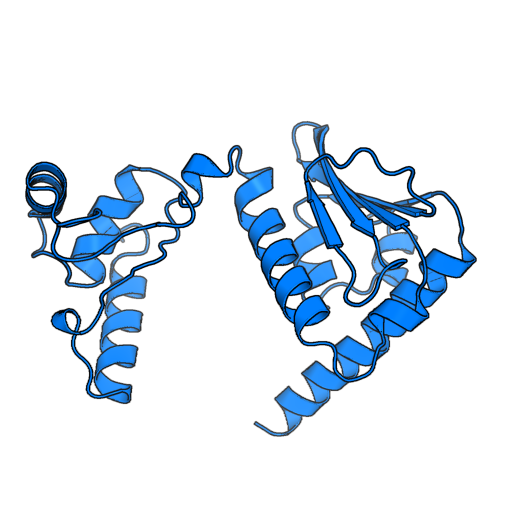U A CA 1
ATOM 702 C C . LEU A 1 95 ? -5.927 -1.046 4.476 1.00 74.06 95 LEU A C 1
ATOM 704 O O . LEU A 1 95 ? -6.976 -1.488 4.932 1.00 74.06 95 LEU A O 1
ATOM 708 N N . LYS A 1 96 ? -5.887 -0.306 3.362 1.00 79.62 96 LYS A N 1
ATOM 709 C CA . LYS A 1 96 ? -7.070 0.016 2.558 1.00 79.62 96 LYS A CA 1
ATOM 710 C C . LYS A 1 96 ? -7.730 -1.251 2.012 1.00 79.62 96 LYS A C 1
ATOM 712 O O . LYS A 1 96 ? -8.938 -1.401 2.155 1.00 79.62 96 LYS A O 1
ATOM 717 N N . ASN A 1 97 ? -6.947 -2.176 1.457 1.00 74.56 97 ASN A N 1
ATOM 718 C CA . ASN A 1 97 ? -7.466 -3.455 0.972 1.00 74.56 97 ASN A CA 1
ATOM 719 C C . ASN A 1 97 ? -8.095 -4.281 2.104 1.00 74.56 97 ASN A C 1
ATOM 721 O O . ASN A 1 97 ? -9.145 -4.884 1.904 1.00 74.56 97 ASN A O 1
ATOM 725 N N . GLU A 1 98 ? -7.500 -4.299 3.298 1.00 73.38 98 GLU A N 1
ATOM 726 C CA . GLU A 1 98 ? -8.073 -5.009 4.450 1.00 73.38 98 GLU A CA 1
ATOM 727 C C . GLU A 1 98 ? -9.387 -4.363 4.913 1.00 73.38 98 GLU A C 1
ATOM 729 O O . GLU A 1 98 ? -10.374 -5.059 5.137 1.00 73.38 98 GLU A O 1
ATOM 734 N N . MET A 1 99 ? -9.438 -3.028 4.980 1.00 76.69 99 MET A N 1
ATOM 735 C CA . MET A 1 99 ? -10.667 -2.283 5.278 1.00 76.69 99 MET A CA 1
ATOM 736 C C . MET A 1 99 ? -11.769 -2.568 4.249 1.00 76.69 99 MET A C 1
ATOM 738 O O . MET A 1 99 ? -12.935 -2.734 4.607 1.00 76.69 99 MET A O 1
ATOM 742 N N . GLU A 1 100 ? -11.412 -2.682 2.969 1.00 76.94 100 GLU A N 1
ATOM 743 C CA . GLU A 1 100 ? -12.356 -3.034 1.911 1.00 76.94 100 GLU A CA 1
ATOM 744 C C . GLU A 1 100 ? -12.871 -4.478 2.024 1.00 76.94 100 GLU A C 1
ATOM 746 O O . GLU A 1 100 ? -13.998 -4.760 1.607 1.00 76.94 100 GLU A O 1
ATOM 751 N N . ASN A 1 101 ? -12.091 -5.385 2.609 1.00 73.31 101 ASN A N 1
ATOM 752 C CA . ASN A 1 101 ? -12.449 -6.790 2.805 1.00 73.31 101 ASN A CA 1
ATOM 753 C C . ASN A 1 101 ? -12.978 -7.100 4.216 1.00 73.31 101 ASN A C 1
ATOM 755 O O . ASN A 1 101 ? -13.214 -8.265 4.534 1.00 73.31 101 ASN A O 1
ATOM 759 N N . ASP A 1 102 ? -13.218 -6.083 5.048 1.00 74.06 102 ASP A N 1
ATOM 760 C CA . ASP A 1 102 ? -13.718 -6.249 6.413 1.00 74.06 102 ASP A CA 1
ATOM 761 C C . ASP A 1 102 ? -15.155 -6.804 6.440 1.00 74.06 102 ASP A C 1
ATOM 763 O O . ASP A 1 102 ? -16.151 -6.078 6.377 1.00 74.06 102 ASP A O 1
ATOM 767 N N . THR A 1 103 ? -15.270 -8.128 6.553 1.00 70.44 103 THR A N 1
ATOM 768 C CA . THR A 1 103 ? -16.553 -8.837 6.663 1.00 70.44 103 THR A CA 1
ATOM 769 C C . THR A 1 103 ? -17.185 -8.728 8.051 1.00 70.44 103 THR A C 1
ATOM 771 O O . THR A 1 103 ? -18.372 -9.007 8.209 1.00 70.44 103 THR A O 1
ATOM 774 N N . GLU A 1 104 ? -16.409 -8.345 9.066 1.00 73.06 104 GLU A N 1
ATOM 775 C CA . GLU A 1 104 ? -16.841 -8.293 10.469 1.00 73.06 104 GLU A CA 1
ATOM 776 C C . GLU A 1 104 ? -17.333 -6.907 10.894 1.00 73.06 104 GLU A C 1
ATOM 778 O O . GLU A 1 104 ? -17.772 -6.733 12.033 1.00 73.06 104 GLU A O 1
ATOM 783 N N . LYS A 1 105 ? -17.308 -5.932 9.974 1.00 77.75 105 LYS A N 1
ATOM 784 C CA . LYS A 1 105 ? -17.716 -4.539 10.212 1.00 77.75 105 LYS A CA 1
ATOM 785 C C . LYS A 1 105 ? -16.957 -3.900 11.380 1.00 77.75 105 LYS A C 1
ATOM 787 O O . LYS A 1 105 ? -17.481 -3.046 12.103 1.00 77.75 105 LYS A O 1
ATOM 792 N N . LEU A 1 106 ? -15.706 -4.308 11.570 1.00 72.81 106 LEU A N 1
ATOM 793 C CA . LEU A 1 106 ? -14.796 -3.740 12.555 1.00 72.81 106 LEU A CA 1
ATOM 794 C C . LEU A 1 106 ? -14.538 -2.258 12.276 1.00 72.81 106 LEU A C 1
ATOM 796 O O . LEU A 1 106 ? -14.531 -1.469 13.222 1.00 72.81 106 LEU A O 1
ATOM 800 N N . VAL A 1 107 ? -14.413 -1.860 11.008 1.00 75.25 107 VAL A N 1
ATOM 801 C CA . VAL A 1 107 ? -14.231 -0.462 10.591 1.00 75.25 107 VAL A CA 1
ATOM 802 C C . VAL A 1 107 ? -15.423 0.396 11.026 1.00 75.25 107 VAL A C 1
ATOM 804 O O . VAL A 1 107 ? -15.243 1.428 11.677 1.00 75.25 107 VAL A O 1
ATOM 807 N N . GLU A 1 108 ? -16.648 -0.070 10.770 1.00 78.62 108 GLU A N 1
ATOM 808 C CA . GLU A 1 108 ? -17.878 0.632 11.164 1.00 78.62 108 GLU A CA 1
ATOM 809 C C . GLU A 1 108 ? -18.032 0.748 12.688 1.00 78.62 108 GLU A C 1
ATOM 811 O O . GLU A 1 108 ? -18.704 1.658 13.173 1.00 78.62 108 GLU A O 1
ATOM 816 N N . SER A 1 109 ? -17.405 -0.140 13.468 1.00 78.00 109 SER A N 1
ATOM 817 C CA . SER A 1 109 ? -17.465 -0.103 14.935 1.00 78.00 109 SER A CA 1
ATOM 818 C C . SER A 1 109 ? -16.629 1.028 15.558 1.00 78.00 109 SER A C 1
ATOM 820 O O . SER A 1 109 ? -16.879 1.435 16.701 1.00 78.00 109 SER A O 1
ATOM 822 N N . VAL A 1 110 ? -15.658 1.573 14.811 1.00 80.31 110 VAL A N 1
ATOM 823 C CA . VAL A 1 110 ? -14.734 2.611 15.300 1.00 80.31 110 VAL A CA 1
ATOM 824 C C . VAL A 1 110 ? -15.365 3.997 15.253 1.00 80.31 110 VAL A C 1
ATOM 826 O O . VAL A 1 110 ? -15.283 4.737 16.236 1.00 80.31 110 VAL A O 1
ATOM 829 N N . ARG A 1 111 ? -16.023 4.330 14.131 1.00 84.19 111 ARG A N 1
ATOM 830 C CA . ARG A 1 111 ? -16.722 5.607 13.867 1.00 84.19 111 ARG A CA 1
ATOM 831 C C . ARG A 1 111 ? -15.881 6.852 14.189 1.00 84.19 111 ARG A C 1
ATOM 833 O O . ARG A 1 111 ? -16.384 7.816 14.766 1.00 84.19 111 ARG A O 1
ATOM 840 N N . GLY A 1 112 ? -14.608 6.841 13.805 1.00 88.38 112 GLY A N 1
ATOM 841 C CA . GLY A 1 112 ? -13.649 7.927 14.036 1.00 88.38 112 GLY A CA 1
ATOM 842 C C . GLY A 1 112 ? -12.868 8.334 12.785 1.00 88.38 112 GLY A C 1
ATOM 843 O O . GLY A 1 112 ? -12.744 7.563 11.831 1.00 88.38 112 GLY A O 1
ATOM 844 N N . ILE A 1 113 ? -12.336 9.553 12.799 1.00 90.94 113 ILE A N 1
ATOM 845 C CA . ILE A 1 113 ? -11.370 10.046 11.814 1.00 90.94 113 ILE A CA 1
ATOM 846 C C . ILE A 1 113 ? -9.996 10.086 12.482 1.00 90.94 113 ILE A C 1
ATOM 848 O O . ILE A 1 113 ? -9.802 10.790 13.474 1.00 90.94 113 ILE A O 1
ATOM 852 N N . PHE A 1 114 ? -9.042 9.330 11.952 1.00 89.62 114 PHE A N 1
ATOM 853 C CA . PHE A 1 114 ? -7.687 9.225 12.485 1.00 89.62 114 PHE A CA 1
ATOM 854 C C . PHE A 1 114 ? -6.704 9.878 11.522 1.00 89.62 114 PHE A C 1
ATOM 856 O O . PHE A 1 114 ? -6.763 9.630 10.325 1.00 89.62 114 PHE A O 1
ATOM 863 N N . CYS A 1 115 ? -5.778 10.679 12.034 1.00 90.94 115 CYS A N 1
ATOM 864 C CA . CYS A 1 115 ? -4.627 11.157 11.282 1.00 90.94 115 CYS A CA 1
ATOM 865 C C . CYS A 1 115 ? -3.391 10.383 11.732 1.00 90.94 115 CYS A C 1
ATOM 867 O O . CYS A 1 115 ? -3.004 10.472 12.898 1.00 90.94 115 CYS A O 1
ATOM 869 N N . LEU A 1 116 ? -2.761 9.637 10.826 1.00 89.12 116 LEU A N 1
ATOM 870 C CA . LEU A 1 116 ? -1.404 9.143 11.027 1.00 89.12 116 LEU A CA 1
ATOM 871 C C . LEU A 1 116 ? -0.423 10.131 10.407 1.00 89.12 116 LEU A C 1
ATOM 873 O O . LEU A 1 116 ? -0.392 10.335 9.196 1.00 89.12 116 LEU A O 1
ATOM 877 N N . LYS A 1 117 ? 0.390 10.730 11.269 1.00 89.50 117 LYS A N 1
ATOM 878 C CA . LYS A 1 117 ? 1.453 11.659 10.926 1.00 89.50 117 LYS A CA 1
ATOM 879 C C . LYS A 1 117 ? 2.791 10.932 11.014 1.00 89.50 117 LYS A C 1
ATOM 881 O O . LYS A 1 117 ? 3.241 10.597 12.110 1.00 89.50 117 LYS A O 1
ATOM 886 N N . VAL A 1 118 ? 3.421 10.686 9.873 1.00 88.00 118 VAL A N 1
ATOM 887 C CA . VAL A 1 118 ? 4.702 9.977 9.794 1.00 88.00 118 VAL A CA 1
ATOM 888 C C . VAL A 1 118 ? 5.826 10.976 9.590 1.00 88.00 118 VAL A C 1
ATOM 890 O O . VAL A 1 118 ? 5.801 11.749 8.635 1.00 88.00 118 VAL A O 1
ATOM 893 N N . LYS A 1 119 ? 6.795 10.962 10.502 1.00 85.88 119 LYS A N 1
ATOM 894 C CA . LYS A 1 119 ? 7.977 11.827 10.486 1.00 85.88 119 LYS A CA 1
ATOM 895 C C . LYS A 1 119 ? 9.171 11.089 9.913 1.00 85.88 119 LYS A C 1
ATOM 897 O O . LYS A 1 119 ? 9.480 10.005 10.399 1.00 85.88 119 LYS A O 1
ATOM 902 N N . ASN A 1 120 ? 9.876 11.678 8.951 1.00 80.81 120 ASN A N 1
ATOM 903 C CA . ASN A 1 120 ? 11.200 11.170 8.590 1.00 80.81 120 ASN A CA 1
ATOM 904 C C . ASN A 1 120 ? 12.318 11.778 9.430 1.00 80.81 120 ASN A C 1
ATOM 906 O O . ASN A 1 120 ? 12.132 12.732 10.189 1.00 80.81 120 ASN A O 1
ATOM 910 N N . LYS A 1 121 ? 13.515 11.242 9.198 1.00 73.88 121 LYS A N 1
ATOM 911 C CA . LYS A 1 121 ? 14.784 11.722 9.754 1.00 73.88 121 LYS A CA 1
ATOM 912 C C . LYS A 1 121 ? 15.098 13.179 9.401 1.00 73.88 121 LYS A C 1
ATOM 914 O O . LYS A 1 121 ? 15.759 13.848 10.185 1.00 73.88 121 LYS A O 1
ATOM 919 N N . ASP A 1 122 ? 14.566 13.687 8.289 1.00 74.25 122 ASP A N 1
ATOM 920 C CA . ASP A 1 122 ? 14.712 15.092 7.877 1.00 74.25 122 ASP A CA 1
ATOM 921 C C . ASP A 1 122 ? 13.665 16.029 8.514 1.00 74.25 122 ASP A C 1
ATOM 923 O O . ASP A 1 122 ? 13.615 17.216 8.193 1.00 74.25 122 ASP A O 1
ATOM 927 N N . GLY A 1 123 ? 12.787 15.513 9.382 1.00 70.31 123 GLY A N 1
ATOM 928 C CA . GLY A 1 123 ? 11.731 16.284 10.041 1.00 70.31 123 GLY A CA 1
ATOM 929 C C . GLY A 1 123 ? 10.540 16.654 9.149 1.00 70.31 123 GLY A C 1
ATOM 930 O O . GLY A 1 123 ? 9.690 17.438 9.573 1.00 70.31 123 GLY A O 1
ATOM 931 N N . LYS A 1 124 ? 10.453 16.102 7.934 1.00 78.75 124 LYS A N 1
ATOM 932 C CA . LYS A 1 124 ? 9.286 16.217 7.054 1.00 78.75 124 LYS A CA 1
ATOM 933 C C . LYS A 1 124 ? 8.186 15.261 7.500 1.00 78.75 124 LYS A C 1
ATOM 935 O O . LYS A 1 124 ? 8.440 14.119 7.883 1.00 78.75 124 LYS A O 1
ATOM 940 N N . ASP A 1 125 ? 6.956 15.746 7.386 1.00 82.38 125 ASP A N 1
ATOM 941 C CA . ASP A 1 125 ? 5.752 15.034 7.787 1.00 82.38 125 ASP A CA 1
ATOM 942 C C . ASP A 1 125 ? 4.977 14.548 6.554 1.00 82.38 125 ASP A C 1
ATOM 944 O O . ASP A 1 125 ? 4.639 15.347 5.681 1.00 82.38 125 ASP A O 1
ATOM 948 N N . GLY A 1 126 ? 4.639 13.261 6.509 1.00 85.00 126 GLY A N 1
ATOM 949 C CA . GLY A 1 126 ? 3.547 12.741 5.685 1.00 85.00 126 GLY A CA 1
ATOM 950 C C . GLY A 1 126 ? 2.290 12.568 6.538 1.00 85.00 126 GLY A C 1
ATOM 951 O O . GLY A 1 126 ? 2.389 12.144 7.692 1.00 85.00 126 GLY A O 1
ATOM 952 N N . MET A 1 127 ? 1.112 12.897 6.006 1.00 86.62 127 MET A N 1
ATOM 953 C CA . MET A 1 127 ? -0.153 12.758 6.735 1.00 86.62 127 MET A CA 1
ATOM 954 C C . MET A 1 127 ? -1.118 11.845 5.987 1.00 86.62 127 MET A C 1
ATOM 956 O O . MET A 1 127 ? -1.369 12.037 4.802 1.00 86.62 127 MET A O 1
ATOM 960 N N . TRP A 1 128 ? -1.698 10.882 6.696 1.00 89.12 128 TRP A N 1
ATOM 961 C CA . TRP A 1 128 ? -2.740 10.002 6.181 1.00 89.12 128 TRP A CA 1
ATOM 962 C C . TRP A 1 128 ? -3.976 10.127 7.053 1.00 89.12 128 TRP A C 1
ATOM 964 O O . TRP A 1 128 ? -3.920 9.904 8.262 1.00 89.12 128 TRP A O 1
ATOM 974 N N . ILE A 1 129 ? -5.093 10.476 6.431 1.00 89.62 129 ILE A N 1
ATOM 975 C CA . ILE A 1 129 ? -6.399 10.519 7.071 1.00 89.62 129 ILE A CA 1
ATOM 976 C C . ILE A 1 129 ? -7.091 9.185 6.824 1.00 89.62 129 ILE A C 1
ATOM 978 O O . ILE A 1 129 ? -7.272 8.778 5.681 1.00 89.62 129 ILE A O 1
ATOM 982 N N . ILE A 1 130 ? -7.493 8.522 7.902 1.00 89.31 130 ILE A N 1
ATOM 983 C CA . ILE A 1 130 ? -8.301 7.306 7.899 1.00 89.31 130 ILE A CA 1
ATOM 984 C C . ILE A 1 130 ? -9.682 7.680 8.426 1.00 89.31 130 ILE A C 1
ATOM 986 O O . ILE A 1 130 ? -9.853 7.941 9.619 1.00 89.31 130 ILE A O 1
ATOM 990 N N . ASN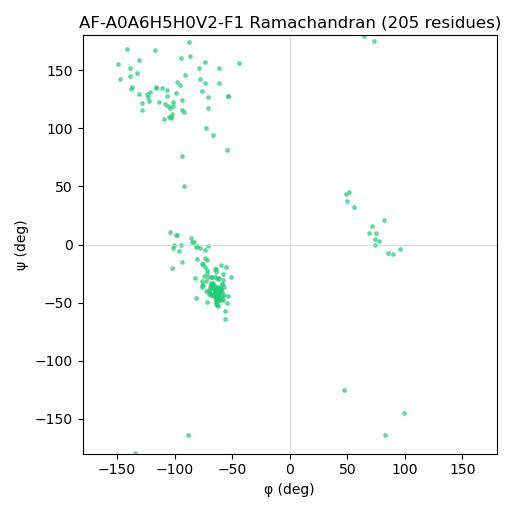 A 1 131 ? -10.677 7.709 7.549 1.00 90.12 131 ASN A N 1
ATOM 991 C CA . ASN A 1 131 ? -12.051 8.026 7.906 1.00 90.12 131 ASN A CA 1
ATOM 992 C C . ASN A 1 131 ? -12.873 6.737 7.985 1.00 90.12 131 ASN A C 1
ATOM 994 O O . ASN A 1 131 ? -13.124 6.084 6.979 1.00 90.12 131 ASN A O 1
ATOM 998 N N . THR A 1 132 ? -13.305 6.372 9.191 1.00 86.75 132 THR A N 1
ATOM 999 C CA . THR A 1 132 ? -14.095 5.150 9.447 1.00 86.75 132 THR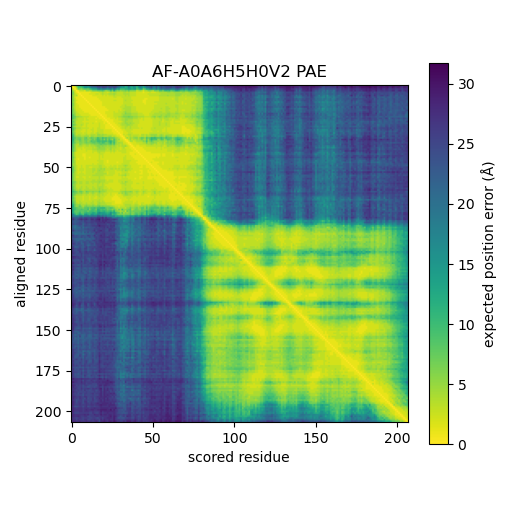 A CA 1
ATOM 1000 C C . THR A 1 132 ? -15.581 5.439 9.680 1.00 86.75 132 THR A C 1
ATOM 1002 O O . THR A 1 132 ? -16.330 4.574 10.124 1.00 86.75 132 THR A O 1
ATOM 1005 N N . LYS A 1 133 ? -16.043 6.672 9.421 1.00 84.62 133 LYS A N 1
ATOM 1006 C CA . LYS A 1 133 ? -17.440 7.066 9.674 1.00 84.62 133 LYS A CA 1
ATOM 1007 C C . LYS A 1 133 ? -18.415 6.611 8.579 1.00 84.62 133 LYS A C 1
ATOM 1009 O O . LYS A 1 133 ? -19.619 6.669 8.817 1.00 84.62 133 LYS A O 1
ATOM 1014 N N . GLY A 1 134 ? -17.933 6.147 7.423 1.00 74.25 134 GLY A N 1
ATOM 1015 C CA . GLY A 1 134 ? -18.772 5.691 6.309 1.00 74.25 134 GLY A CA 1
ATOM 1016 C C . GLY A 1 134 ? -18.399 4.299 5.806 1.00 74.25 134 GLY A C 1
ATOM 1017 O O . GLY A 1 134 ? -17.312 4.128 5.263 1.00 74.25 134 GLY A O 1
ATOM 1018 N N . GLY A 1 135 ? -19.311 3.329 5.936 1.00 79.19 135 GLY A N 1
ATOM 1019 C CA . GLY A 1 135 ? -19.170 1.969 5.398 1.00 79.19 135 GLY A CA 1
ATOM 1020 C C . GLY A 1 135 ? -17.808 1.331 5.695 1.00 79.19 135 GLY A C 1
ATOM 1021 O O . GLY A 1 135 ? -17.351 1.309 6.834 1.00 79.19 135 GLY A O 1
ATOM 1022 N N . LYS A 1 136 ? -17.127 0.883 4.634 1.00 79.44 136 LYS A N 1
ATOM 1023 C CA . LYS A 1 136 ? -15.781 0.279 4.677 1.00 79.44 136 LYS A CA 1
ATOM 1024 C C . LYS A 1 136 ? -14.647 1.271 4.993 1.00 79.44 136 LYS A C 1
ATOM 1026 O O . LYS A 1 136 ? -13.498 0.869 5.111 1.00 79.44 136 LYS A O 1
ATOM 1031 N N . GLY A 1 137 ? -14.957 2.556 5.163 1.00 84.94 137 GLY A N 1
ATOM 1032 C CA . GLY A 1 137 ? -14.003 3.624 5.443 1.00 84.94 137 GLY A CA 1
ATOM 1033 C C . GLY A 1 137 ? -13.144 4.026 4.242 1.00 84.94 137 GLY A C 1
ATOM 1034 O O . GLY A 1 137 ? -13.218 3.439 3.165 1.00 84.94 137 GLY A O 1
ATOM 1035 N N . THR A 1 138 ? -12.335 5.068 4.419 1.00 87.06 138 THR A N 1
ATOM 1036 C CA . THR A 1 138 ? -11.425 5.590 3.390 1.00 87.06 138 THR A CA 1
ATOM 1037 C C . THR A 1 138 ? -10.074 5.964 3.987 1.00 87.06 138 THR A C 1
ATOM 1039 O O . THR A 1 138 ? -9.979 6.327 5.160 1.00 87.06 138 THR A O 1
ATOM 1042 N N . ILE A 1 139 ? -9.024 5.885 3.166 1.00 87.56 139 ILE A N 1
ATOM 1043 C CA . ILE A 1 139 ? -7.681 6.371 3.497 1.00 87.56 139 ILE A CA 1
ATOM 1044 C C . ILE A 1 139 ? -7.260 7.385 2.435 1.00 87.56 139 ILE A C 1
ATOM 1046 O O . ILE A 1 139 ? -7.299 7.075 1.243 1.00 87.56 139 ILE A O 1
ATOM 1050 N N . THR A 1 140 ? -6.853 8.583 2.853 1.00 86.19 140 THR A N 1
ATOM 1051 C CA . THR A 1 140 ? -6.403 9.664 1.965 1.00 86.19 140 THR A CA 1
ATOM 1052 C C . THR A 1 140 ? -5.076 10.253 2.431 1.00 86.19 140 THR A C 1
ATOM 1054 O O . THR A 1 140 ? -4.902 10.622 3.593 1.00 86.19 140 THR A O 1
ATOM 1057 N N . TYR A 1 141 ? -4.117 10.351 1.510 1.00 85.25 141 TYR A N 1
ATOM 1058 C CA . TYR A 1 141 ? -2.863 11.060 1.749 1.00 85.25 141 TYR A CA 1
ATOM 1059 C C . TYR A 1 141 ? -3.096 12.572 1.675 1.00 85.25 141 TYR A C 1
ATOM 1061 O O . TYR A 1 141 ? -3.752 13.048 0.750 1.00 85.25 141 TYR A O 1
ATOM 1069 N N . ASN A 1 142 ? -2.585 13.317 2.658 1.00 81.75 142 ASN A N 1
ATOM 1070 C CA . ASN A 1 142 ? -2.823 14.751 2.855 1.00 81.75 142 ASN A CA 1
ATOM 1071 C C . ASN A 1 142 ? -4.315 15.137 2.811 1.00 81.75 142 ASN A C 1
ATOM 1073 O O . ASN A 1 142 ? -4.682 16.190 2.290 1.00 81.75 142 ASN A O 1
ATOM 1077 N N . GLY A 1 143 ? -5.182 14.277 3.357 1.00 80.00 143 GLY A N 1
ATOM 1078 C CA . GLY A 1 143 ? -6.613 14.550 3.461 1.00 80.00 143 GLY A CA 1
ATOM 1079 C C . GLY A 1 143 ? -6.920 15.786 4.316 1.00 80.00 143 GLY A C 1
ATOM 1080 O O . GLY A 1 143 ? -6.179 16.126 5.239 1.00 80.00 143 GLY A O 1
ATOM 1081 N N . THR A 1 144 ? -8.039 16.447 4.020 1.00 84.19 144 THR A N 1
ATOM 1082 C CA . THR A 1 144 ? -8.472 17.684 4.695 1.00 84.19 144 THR A CA 1
ATOM 1083 C C . THR A 1 144 ? -9.472 17.455 5.827 1.00 84.19 144 THR A C 1
ATOM 1085 O O . THR A 1 144 ? -9.848 18.412 6.505 1.00 84.19 144 THR A O 1
ATOM 1088 N N . ASP A 1 145 ? -9.937 16.218 6.033 1.00 89.06 145 ASP A N 1
ATOM 1089 C CA . ASP A 1 145 ? -10.881 15.922 7.111 1.00 89.06 145 ASP A CA 1
ATOM 1090 C C . ASP A 1 145 ? -10.254 16.231 8.473 1.00 89.06 145 ASP A C 1
ATOM 1092 O O . ASP A 1 145 ? -9.095 15.907 8.743 1.00 89.06 145 ASP A O 1
ATOM 1096 N N . LYS A 1 146 ? -11.047 16.823 9.370 1.00 91.94 146 LYS A N 1
ATOM 1097 C CA . LYS A 1 146 ? -10.604 17.125 10.731 1.00 91.94 146 LYS A CA 1
ATOM 1098 C C . LYS A 1 146 ? -10.459 15.821 11.534 1.00 91.94 146 LYS A C 1
ATOM 1100 O O . LYS A 1 146 ? -11.472 15.156 11.760 1.00 91.94 146 LYS A O 1
ATOM 1105 N N . PRO A 1 147 ? -9.252 15.469 12.015 1.00 92.88 147 PRO A N 1
ATOM 1106 C CA . PRO A 1 147 ? -9.063 14.241 12.773 1.00 92.88 147 PRO A CA 1
ATOM 1107 C C . PRO A 1 147 ? -9.649 14.348 14.184 1.00 92.88 147 PRO A C 1
ATOM 1109 O O . PRO A 1 147 ? -9.477 15.354 14.875 1.00 92.88 147 PRO A O 1
ATOM 1112 N N . ASP A 1 148 ? -10.298 13.272 14.625 1.00 93.19 148 ASP A N 1
ATOM 1113 C CA . ASP A 1 148 ? -10.689 13.062 16.019 1.00 93.19 148 ASP A CA 1
ATOM 1114 C C . ASP A 1 148 ? -9.470 12.644 16.864 1.00 93.19 148 ASP A C 1
ATOM 1116 O O . ASP A 1 148 ? -9.386 12.967 18.051 1.00 93.19 148 ASP A O 1
ATOM 1120 N N . VAL A 1 149 ? -8.519 11.929 16.250 1.00 91.31 149 VAL A N 1
ATOM 1121 C CA . VAL A 1 149 ? -7.269 11.462 16.863 1.00 91.31 149 VAL A CA 1
ATOM 1122 C C . VAL A 1 149 ? -6.116 11.655 15.886 1.00 91.31 149 VAL A C 1
ATOM 1124 O O . VAL A 1 149 ? -6.212 11.247 14.733 1.00 91.31 149 VAL A O 1
ATOM 1127 N N . THR A 1 150 ? -5.000 12.200 16.359 1.00 91.31 150 THR A N 1
ATOM 1128 C CA . THR A 1 150 ? -3.744 12.285 15.610 1.00 91.31 150 THR A CA 1
ATOM 1129 C C . THR A 1 150 ? -2.689 11.417 16.281 1.00 91.31 150 THR A C 1
ATOM 1131 O O . THR A 1 150 ? -2.363 11.618 17.451 1.00 91.31 150 THR A O 1
ATOM 1134 N N . ILE A 1 151 ? -2.136 10.470 15.533 1.00 88.69 151 ILE A N 1
ATOM 1135 C CA . ILE A 1 151 ? -1.049 9.584 15.940 1.00 88.69 151 ILE A CA 1
ATOM 1136 C C . ILE A 1 151 ? 0.200 10.016 15.181 1.00 88.69 151 ILE A C 1
ATOM 1138 O O . ILE A 1 151 ? 0.202 10.036 13.957 1.00 88.69 151 ILE A O 1
ATOM 1142 N N . THR A 1 152 ? 1.260 10.386 15.892 1.00 89.75 152 THR A N 1
ATOM 1143 C CA . THR A 1 152 ? 2.560 10.722 15.299 1.00 89.75 152 THR A CA 1
ATOM 1144 C C . THR A 1 152 ? 3.561 9.612 15.575 1.00 89.75 152 THR A C 1
ATOM 1146 O O . THR A 1 152 ? 3.671 9.174 16.721 1.00 89.75 152 THR A O 1
ATOM 1149 N N . ILE A 1 153 ? 4.292 9.186 14.550 1.00 88.50 153 ILE A N 1
ATOM 1150 C CA . ILE A 1 153 ? 5.306 8.127 14.626 1.00 88.50 153 ILE A CA 1
ATOM 1151 C C . ILE A 1 153 ? 6.422 8.385 13.609 1.00 88.50 153 ILE A C 1
ATOM 1153 O O . ILE A 1 153 ? 6.201 9.065 12.607 1.00 88.50 153 ILE A O 1
ATOM 1157 N N . ASN A 1 154 ? 7.616 7.859 13.864 1.00 87.12 154 ASN A N 1
ATOM 1158 C CA . ASN A 1 154 ? 8.721 7.931 12.913 1.00 87.12 154 ASN A CA 1
ATOM 1159 C C . ASN A 1 154 ? 8.575 6.886 11.794 1.00 87.12 154 ASN A C 1
ATOM 1161 O O . ASN A 1 154 ? 8.001 5.811 11.988 1.00 87.12 154 ASN A O 1
ATOM 1165 N N . ASP A 1 155 ? 9.124 7.196 10.624 1.00 82.88 155 ASP A N 1
ATOM 1166 C CA . ASP A 1 155 ? 9.155 6.326 9.444 1.00 82.88 155 ASP A CA 1
ATOM 1167 C C . ASP A 1 155 ? 9.842 4.973 9.688 1.00 82.88 155 ASP A C 1
ATOM 1169 O O . ASP A 1 155 ? 9.457 3.964 9.103 1.00 82.88 155 ASP A O 1
ATOM 1173 N N . GLU A 1 156 ? 10.819 4.923 10.586 1.00 81.38 156 GLU A N 1
ATOM 1174 C CA . GLU A 1 156 ? 11.503 3.686 10.966 1.00 81.38 156 GLU A CA 1
ATOM 1175 C C . GLU A 1 156 ? 10.630 2.742 11.811 1.00 81.38 156 GLU A C 1
ATOM 1177 O O . GLU A 1 156 ? 10.826 1.530 11.762 1.00 81.38 156 GLU A O 1
ATOM 1182 N N . ASP A 1 157 ? 9.627 3.264 12.527 1.00 82.50 157 ASP A N 1
ATOM 1183 C CA . ASP A 1 157 ? 8.773 2.486 13.437 1.00 82.50 157 ASP A CA 1
ATOM 1184 C C . ASP A 1 157 ? 7.380 2.165 12.844 1.00 82.50 157 ASP A C 1
ATOM 1186 O O . ASP A 1 157 ? 6.705 1.236 13.298 1.00 82.50 157 ASP A O 1
ATOM 1190 N N . ILE A 1 158 ? 6.924 2.907 11.823 1.00 78.31 158 ILE A N 1
ATOM 1191 C CA . ILE A 1 158 ? 5.584 2.760 11.209 1.00 78.31 158 ILE A CA 1
ATOM 1192 C C . ILE A 1 158 ? 5.347 1.353 10.644 1.00 78.31 158 ILE A C 1
ATOM 1194 O O . ILE A 1 158 ? 4.267 0.790 10.817 1.00 78.31 158 ILE A O 1
ATOM 1198 N N . THR A 1 159 ? 6.354 0.765 9.995 1.00 73.56 159 THR A N 1
ATOM 1199 C CA . THR A 1 159 ? 6.228 -0.555 9.364 1.00 73.56 159 THR A CA 1
ATOM 1200 C C . THR A 1 159 ? 6.038 -1.629 10.426 1.00 73.56 159 THR A C 1
ATOM 1202 O O . THR A 1 159 ? 5.166 -2.488 10.296 1.00 73.56 159 THR A O 1
ATOM 1205 N N . ASP A 1 160 ? 6.801 -1.561 11.515 1.00 77.00 160 ASP A N 1
ATOM 1206 C CA . ASP A 1 160 ? 6.660 -2.506 12.616 1.00 77.00 160 ASP A CA 1
ATOM 1207 C C . ASP A 1 160 ? 5.327 -2.315 13.345 1.00 77.00 160 ASP A C 1
ATOM 1209 O O . ASP A 1 160 ? 4.708 -3.302 13.744 1.00 77.00 160 ASP A O 1
ATOM 1213 N N . LEU A 1 161 ? 4.831 -1.079 13.463 1.00 77.75 161 LEU A N 1
ATOM 1214 C CA . LEU A 1 161 ? 3.508 -0.811 14.029 1.00 77.75 161 LEU A CA 1
ATOM 1215 C C . LEU A 1 161 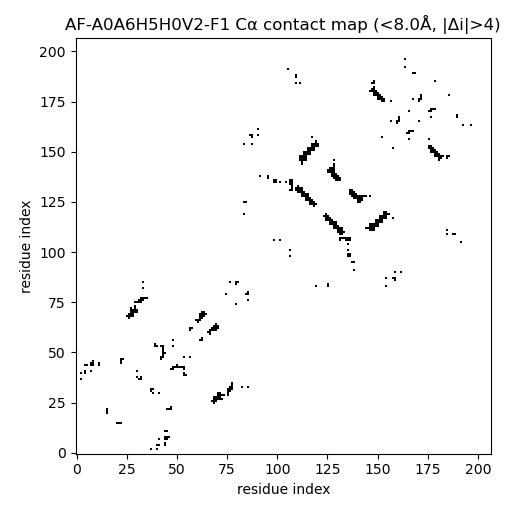? 2.401 -1.436 13.167 1.00 77.75 161 LEU A C 1
ATOM 1217 O O . LEU A 1 161 ? 1.573 -2.186 13.682 1.00 77.75 161 LEU A O 1
ATOM 1221 N N . LEU A 1 162 ? 2.397 -1.161 11.860 1.00 71.44 162 LEU A N 1
ATOM 1222 C CA . LEU A 1 162 ? 1.355 -1.626 10.937 1.00 71.44 162 LEU A CA 1
ATOM 1223 C C . LEU A 1 162 ? 1.388 -3.144 10.736 1.00 71.44 162 LEU A C 1
ATOM 1225 O O . LEU A 1 162 ? 0.341 -3.775 10.638 1.00 71.44 162 LEU A O 1
ATOM 1229 N N . THR A 1 163 ? 2.576 -3.750 10.739 1.00 67.12 163 THR A N 1
ATOM 1230 C CA . THR A 1 163 ? 2.729 -5.214 10.653 1.00 67.12 163 THR A CA 1
ATOM 1231 C C . THR A 1 163 ? 2.512 -5.928 11.992 1.00 67.12 163 THR A C 1
ATOM 1233 O O . THR A 1 163 ? 2.595 -7.156 12.050 1.00 67.12 163 THR A O 1
ATOM 1236 N N . GLY A 1 164 ? 2.246 -5.184 13.072 1.00 70.06 164 GLY A N 1
ATOM 1237 C CA . GLY A 1 164 ? 1.985 -5.722 14.409 1.00 70.06 164 GLY A CA 1
ATOM 1238 C C . GLY A 1 164 ? 3.228 -6.171 15.186 1.00 70.06 164 GLY A C 1
ATOM 1239 O O . GLY A 1 164 ? 3.093 -6.653 16.308 1.00 70.06 164 GLY A O 1
ATOM 1240 N N . LYS A 1 165 ? 4.437 -5.994 14.638 1.00 74.50 165 LYS A N 1
ATOM 1241 C CA . LYS A 1 165 ? 5.706 -6.285 15.332 1.00 74.50 165 LYS A CA 1
ATOM 1242 C C . LYS A 1 165 ? 5.972 -5.325 16.492 1.00 74.50 165 LYS A C 1
ATOM 1244 O O . LYS A 1 165 ? 6.558 -5.717 17.500 1.00 74.50 165 LYS A O 1
ATOM 1249 N N . LEU A 1 166 ? 5.537 -4.073 16.362 1.00 76.56 166 LEU A N 1
ATOM 1250 C CA . LEU A 1 166 ? 5.630 -3.061 17.405 1.00 76.56 166 LEU A CA 1
ATOM 1251 C C . LEU A 1 166 ? 4.277 -2.902 18.099 1.00 76.56 166 LEU A C 1
ATOM 1253 O O . LEU A 1 166 ? 3.281 -2.512 17.495 1.00 76.56 166 LEU A O 1
ATOM 1257 N N . ASN A 1 167 ? 4.256 -3.162 19.406 1.00 80.75 167 ASN A N 1
ATOM 1258 C CA . ASN A 1 167 ? 3.069 -2.942 20.222 1.00 80.75 167 ASN A CA 1
ATOM 1259 C C . ASN A 1 167 ? 2.803 -1.426 20.403 1.00 80.75 167 ASN A C 1
ATOM 1261 O O . ASN A 1 167 ? 3.689 -0.723 20.899 1.00 80.75 167 ASN A O 1
ATOM 1265 N N . PRO A 1 168 ? 1.592 -0.918 20.108 1.00 77.06 168 PRO A N 1
ATOM 1266 C CA . PRO A 1 168 ? 1.282 0.517 20.169 1.00 77.06 168 PRO A CA 1
ATOM 1267 C C . PRO A 1 168 ? 1.390 1.129 21.563 1.00 77.06 168 PRO A C 1
ATOM 1269 O O . PRO A 1 168 ? 1.838 2.263 21.708 1.00 77.06 168 PRO A O 1
ATOM 1272 N N . GLN A 1 169 ? 0.993 0.385 22.601 1.00 74.81 169 GLN A N 1
ATOM 1273 C CA . GLN A 1 169 ? 1.051 0.867 23.984 1.00 74.81 169 GLN A CA 1
ATOM 1274 C C . GLN A 1 169 ? 2.507 1.007 24.422 1.00 74.81 169 GLN A C 1
ATOM 1276 O O . GLN A 1 169 ? 2.896 2.025 24.990 1.00 74.81 169 GLN A O 1
ATOM 1281 N N . LYS A 1 170 ? 3.336 0.011 24.091 1.00 82.50 170 LYS A N 1
ATOM 1282 C CA . LYS A 1 170 ? 4.779 0.061 24.335 1.00 82.50 170 LYS A CA 1
ATOM 1283 C C . LYS A 1 170 ? 5.433 1.207 23.561 1.00 82.50 170 LYS A C 1
ATOM 1285 O O . LYS A 1 170 ? 6.202 1.956 24.152 1.00 82.50 170 LYS A O 1
ATOM 1290 N N . ALA A 1 171 ? 5.092 1.384 22.285 1.00 83.19 171 ALA A N 1
ATOM 1291 C CA . ALA A 1 171 ? 5.595 2.486 21.467 1.00 83.19 171 ALA A CA 1
ATOM 1292 C C . ALA A 1 171 ? 5.229 3.857 22.058 1.00 83.19 171 ALA A C 1
ATOM 1294 O O . ALA A 1 171 ? 6.062 4.762 22.063 1.00 83.19 171 ALA A O 1
ATOM 1295 N N . PHE A 1 172 ? 4.019 3.992 22.610 1.00 80.19 172 PHE A N 1
ATOM 1296 C CA . PHE A 1 172 ? 3.577 5.211 23.283 1.00 80.19 172 PHE A CA 1
ATOM 1297 C C . PHE A 1 172 ? 4.401 5.506 24.540 1.00 80.19 172 PHE A C 1
ATOM 1299 O O . PHE A 1 172 ? 4.967 6.590 24.668 1.00 80.19 172 PHE A O 1
ATOM 1306 N N . PHE A 1 173 ? 4.547 4.527 25.439 1.00 80.69 173 PHE A N 1
ATOM 1307 C CA . PHE A 1 173 ? 5.346 4.695 26.660 1.00 80.69 173 PHE A CA 1
ATOM 1308 C C . PHE A 1 173 ? 6.839 4.919 26.386 1.00 80.69 173 PHE A C 1
ATOM 1310 O O . PHE A 1 173 ? 7.512 5.578 27.171 1.00 80.69 173 PHE A O 1
ATOM 1317 N N . GLN A 1 174 ? 7.357 4.402 25.271 1.00 85.50 174 GLN A N 1
ATOM 1318 C CA . GLN A 1 174 ? 8.739 4.616 24.833 1.00 85.50 174 GLN A CA 1
ATOM 1319 C C . GLN A 1 174 ? 8.954 5.955 24.110 1.00 85.50 174 GLN A C 1
ATOM 1321 O O . GLN A 1 174 ? 10.073 6.243 23.698 1.00 85.50 174 GLN A O 1
ATOM 1326 N N . GLY A 1 175 ? 7.904 6.759 23.913 1.00 84.88 175 GLY A N 1
ATOM 1327 C CA . GLY A 1 175 ? 7.983 8.035 23.198 1.00 84.88 175 GLY A CA 1
ATOM 1328 C C . GLY A 1 175 ? 8.123 7.912 21.675 1.00 84.88 175 GLY A C 1
ATOM 1329 O O . GLY A 1 175 ? 8.248 8.930 21.000 1.00 84.88 175 GLY A O 1
ATOM 1330 N N . LYS A 1 176 ? 8.063 6.692 21.125 1.00 84.44 176 LYS A N 1
ATOM 1331 C CA . LYS A 1 176 ? 8.092 6.418 19.676 1.00 84.44 176 LYS A CA 1
ATOM 1332 C C . LYS A 1 176 ? 6.775 6.759 18.986 1.00 84.44 176 LYS A C 1
ATOM 1334 O O . LYS A 1 176 ? 6.742 7.052 17.795 1.00 84.44 176 LYS A O 1
ATOM 1339 N N . LEU A 1 177 ? 5.683 6.706 19.743 1.00 85.38 177 LEU A N 1
ATOM 1340 C CA . LEU A 1 177 ? 4.338 7.005 19.280 1.00 85.38 177 LEU A CA 1
ATOM 1341 C C . LEU A 1 177 ? 3.747 8.106 20.160 1.00 85.38 177 LEU A C 1
ATOM 1343 O O . LEU A 1 177 ? 3.751 8.012 21.383 1.00 85.38 177 LEU A O 1
ATOM 1347 N N . LYS A 1 178 ? 3.204 9.153 19.545 1.00 88.88 178 LYS A N 1
ATOM 1348 C CA . LYS A 1 178 ? 2.499 10.233 20.245 1.00 88.88 178 LYS A CA 1
ATOM 1349 C C . LYS A 1 178 ? 1.042 10.250 19.813 1.00 88.88 178 LYS A C 1
ATOM 1351 O O . LYS A 1 178 ? 0.764 10.186 18.624 1.00 88.88 178 LYS A O 1
ATOM 1356 N N . ILE A 1 179 ? 0.124 10.383 20.765 1.00 88.44 179 ILE A N 1
ATOM 1357 C CA . ILE A 1 179 ? -1.321 10.460 20.514 1.00 88.44 179 ILE A CA 1
ATOM 1358 C C . ILE A 1 179 ? -1.821 11.829 20.965 1.00 88.44 179 ILE A C 1
ATOM 1360 O O . ILE A 1 179 ? -1.456 12.310 22.038 1.00 88.44 179 ILE A O 1
ATOM 1364 N N . GLN A 1 180 ? -2.645 12.463 20.140 1.00 90.06 180 GLN A N 1
ATOM 1365 C CA . GLN A 1 180 ? -3.349 13.706 20.442 1.00 90.06 180 GLN A CA 1
ATOM 1366 C C . GLN A 1 180 ? -4.822 13.563 20.042 1.00 90.06 180 GLN A C 1
ATOM 1368 O O . GLN A 1 180 ? -5.128 12.881 19.069 1.00 90.06 180 GLN A O 1
ATOM 1373 N N . GLY A 1 181 ? -5.732 14.220 20.762 1.00 90.81 181 GLY A N 1
ATOM 1374 C CA . GLY A 1 181 ? -7.170 14.179 20.476 1.00 90.81 181 GLY A CA 1
ATOM 1375 C C . GLY A 1 181 ? -7.940 13.205 21.370 1.00 90.81 181 GLY A C 1
ATOM 1376 O O . GLY A 1 181 ? -7.646 13.069 22.559 1.00 90.81 181 GLY A O 1
ATOM 1377 N N . ASN A 1 182 ? -8.968 12.564 20.817 1.00 89.19 182 ASN A N 1
ATOM 1378 C CA . ASN A 1 182 ? -9.910 11.736 21.564 1.00 89.19 182 ASN A CA 1
ATOM 1379 C C . ASN A 1 182 ? -9.284 10.401 22.008 1.00 89.19 182 ASN A C 1
ATOM 1381 O O . ASN A 1 182 ? -9.227 9.425 21.258 1.00 89.19 182 ASN A O 1
ATOM 1385 N N . MET A 1 183 ? -8.873 10.335 23.273 1.00 83.44 183 MET A N 1
ATOM 1386 C CA . MET A 1 183 ? -8.245 9.140 23.841 1.00 83.44 183 MET A CA 1
ATOM 1387 C C . MET A 1 183 ? -9.148 7.898 23.840 1.00 83.44 183 MET A C 1
ATOM 1389 O O . MET A 1 183 ? -8.639 6.789 23.709 1.00 83.44 183 MET A O 1
ATOM 1393 N N . GLY A 1 184 ? -10.474 8.050 23.922 1.00 84.44 184 GLY A N 1
ATOM 1394 C CA . GLY A 1 184 ? -11.402 6.917 23.848 1.00 84.44 184 GLY A CA 1
ATOM 1395 C C . GLY A 1 184 ? -11.371 6.226 22.481 1.00 84.44 184 GLY A C 1
ATOM 1396 O O . GLY A 1 184 ? -11.340 4.999 22.401 1.00 84.44 184 GLY A O 1
ATOM 1397 N N . LEU A 1 185 ? -11.305 7.008 21.400 1.00 85.00 185 LEU A N 1
ATOM 1398 C CA . LEU A 1 185 ? -11.148 6.477 20.041 1.00 85.00 185 LEU A CA 1
ATOM 1399 C C . LEU A 1 185 ? -9.756 5.869 19.818 1.00 85.00 185 LEU A C 1
ATOM 1401 O O . LEU A 1 185 ? -9.642 4.828 19.173 1.00 85.00 185 LEU A O 1
ATOM 1405 N N . ALA A 1 186 ? -8.708 6.465 20.393 1.00 80.75 186 ALA A N 1
ATOM 1406 C CA . ALA A 1 186 ? -7.352 5.920 20.322 1.00 80.75 186 ALA A CA 1
ATOM 1407 C C . ALA A 1 186 ? -7.232 4.537 20.998 1.00 80.75 186 ALA A C 1
ATOM 1409 O O . ALA A 1 186 ? -6.573 3.632 20.476 1.00 80.75 186 ALA A O 1
ATOM 1410 N N . LEU A 1 187 ? -7.907 4.346 22.138 1.00 78.12 187 LEU A N 1
ATOM 1411 C CA . LEU A 1 187 ? -7.960 3.057 22.831 1.00 78.12 187 LEU A CA 1
ATOM 1412 C C . LEU A 1 187 ? -8.707 2.001 22.010 1.00 78.12 187 LEU A C 1
ATOM 1414 O O . LEU A 1 187 ? -8.184 0.901 21.841 1.00 78.12 187 LEU A O 1
ATOM 1418 N N . LYS A 1 188 ? -9.858 2.349 21.418 1.00 76.94 188 LYS A N 1
ATOM 1419 C CA . LYS A 1 188 ? -10.602 1.443 20.523 1.00 76.94 188 LYS A CA 1
ATOM 1420 C C . LYS A 1 188 ? -9.758 0.960 19.342 1.00 76.94 188 LYS A C 1
ATOM 1422 O O . LYS A 1 188 ? -9.766 -0.228 19.030 1.00 76.94 188 LYS A O 1
ATOM 1427 N N . LEU A 1 189 ? -8.997 1.859 18.712 1.00 73.25 189 LEU A N 1
ATOM 1428 C CA . LEU A 1 189 ? -8.090 1.495 17.618 1.00 73.25 189 LEU A CA 1
ATOM 1429 C C . LEU A 1 189 ? -7.024 0.486 18.082 1.00 73.25 189 LEU A C 1
ATOM 1431 O O . LEU A 1 189 ? -6.736 -0.490 17.391 1.00 73.25 189 LEU A O 1
ATOM 1435 N N . THR A 1 190 ? -6.488 0.681 19.288 1.00 69.81 190 THR A N 1
ATOM 1436 C CA . THR A 1 190 ? -5.496 -0.225 19.889 1.00 69.81 190 THR A CA 1
ATOM 1437 C C . THR A 1 190 ? -6.081 -1.617 20.162 1.00 69.81 190 THR A C 1
ATOM 1439 O O . THR A 1 190 ? -5.407 -2.627 19.960 1.00 69.81 190 THR A O 1
ATOM 1442 N N . GLU A 1 191 ? -7.332 -1.701 20.617 1.00 69.94 191 GLU A N 1
ATOM 1443 C CA . GLU A 1 191 ? -8.019 -2.980 20.842 1.00 69.94 191 GLU A CA 1
ATOM 1444 C C . GLU A 1 191 ? -8.267 -3.746 19.539 1.00 69.94 191 GLU A C 1
ATOM 1446 O O . GLU A 1 191 ? -8.100 -4.968 19.499 1.00 69.94 191 GLU A O 1
ATOM 1451 N N . LEU A 1 192 ? -8.609 -3.040 18.461 1.00 67.50 192 LEU A N 1
ATOM 1452 C CA . LEU A 1 192 ? -8.787 -3.643 17.140 1.00 67.50 192 LEU A CA 1
ATOM 1453 C C . LEU A 1 192 ? -7.487 -4.208 16.588 1.00 67.50 192 LEU A C 1
ATOM 1455 O O . LEU A 1 192 ? -7.466 -5.344 16.120 1.00 67.50 192 LEU A O 1
ATOM 1459 N N . GLN A 1 193 ? -6.388 -3.470 16.730 1.00 67.12 193 GLN A N 1
ATOM 1460 C CA . GLN A 1 193 ? -5.077 -3.967 16.332 1.00 67.12 193 GLN A CA 1
ATOM 1461 C C . GLN A 1 193 ? -4.672 -5.221 17.120 1.00 67.12 193 GLN A C 1
ATOM 1463 O O . GLN A 1 193 ? -4.121 -6.151 16.536 1.00 67.12 193 GLN A O 1
ATOM 1468 N N . LYS A 1 194 ? -4.985 -5.299 18.423 1.00 66.00 194 LYS A N 1
ATOM 1469 C CA . LYS A 1 194 ? -4.759 -6.518 19.223 1.00 66.00 194 LYS A CA 1
ATOM 1470 C C . LYS A 1 194 ? -5.571 -7.705 18.699 1.00 66.00 194 LYS A C 1
ATOM 1472 O O . LYS A 1 194 ? -5.028 -8.799 18.568 1.00 66.00 194 LYS A O 1
ATOM 1477 N N . LYS A 1 195 ? -6.852 -7.497 18.373 1.00 65.38 195 LYS A N 1
ATOM 1478 C CA . LYS A 1 195 ? -7.702 -8.546 17.781 1.00 65.38 195 LYS A CA 1
ATOM 1479 C C . LYS A 1 195 ? -7.158 -9.024 16.430 1.00 65.38 195 LYS A C 1
ATOM 1481 O O . LYS A 1 195 ? -7.093 -10.231 16.207 1.00 65.38 195 LYS A O 1
ATOM 1486 N N . ALA A 1 196 ? -6.721 -8.102 15.572 1.00 61.47 196 ALA A N 1
ATOM 1487 C CA . ALA A 1 196 ? -6.121 -8.420 14.277 1.00 61.47 196 ALA A CA 1
ATOM 1488 C C . ALA A 1 196 ? -4.783 -9.172 14.421 1.00 61.47 196 ALA A C 1
ATOM 1490 O O . ALA A 1 196 ? -4.585 -10.201 13.778 1.00 61.47 196 ALA A O 1
ATOM 1491 N N . GLY A 1 197 ? -3.899 -8.723 15.320 1.00 57.72 197 GLY A N 1
ATOM 1492 C CA . GLY A 1 197 ? -2.617 -9.377 15.605 1.00 57.72 197 GLY A CA 1
ATOM 1493 C C . GLY A 1 197 ? -2.781 -10.821 16.085 1.00 57.72 197 GLY A C 1
ATOM 1494 O O . GLY A 1 197 ? -2.187 -11.731 15.512 1.00 57.72 197 GLY A O 1
ATOM 1495 N N . ASN A 1 198 ? -3.691 -11.059 17.038 1.00 59.59 198 ASN A N 1
ATOM 1496 C CA . ASN A 1 198 ? -4.001 -12.411 17.519 1.00 59.59 198 ASN A CA 1
ATOM 1497 C C . ASN A 1 198 ? -4.487 -13.337 16.389 1.00 59.59 198 ASN A C 1
ATOM 1499 O O . ASN A 1 198 ? -4.206 -14.538 16.396 1.00 59.59 198 ASN A O 1
ATOM 1503 N N . ARG A 1 199 ? -5.212 -12.795 15.404 1.00 57.00 199 ARG A N 1
ATOM 1504 C CA . ARG A 1 199 ? -5.702 -13.550 14.244 1.00 57.00 199 ARG A CA 1
ATOM 1505 C C . ARG A 1 199 ? -4.559 -13.956 13.314 1.00 57.00 199 ARG A C 1
ATOM 1507 O O . ARG A 1 199 ? -4.526 -15.103 12.873 1.00 57.00 199 ARG A O 1
ATOM 1514 N N . ILE A 1 200 ? -3.601 -13.056 13.078 1.00 54.28 200 ILE A N 1
ATOM 1515 C CA . ILE A 1 200 ? -2.384 -13.331 12.298 1.00 54.28 200 ILE A CA 1
ATOM 1516 C C . ILE A 1 200 ? -1.535 -14.408 12.982 1.00 54.28 200 ILE A C 1
ATOM 1518 O O . ILE A 1 200 ? -1.095 -15.346 12.317 1.00 54.28 200 ILE A O 1
ATOM 1522 N N . ASP A 1 201 ? -1.351 -14.330 14.300 1.00 55.31 201 ASP A N 1
ATOM 1523 C CA . ASP A 1 201 ? -0.588 -15.335 15.050 1.00 55.31 201 ASP A CA 1
ATOM 1524 C C . ASP A 1 201 ? -1.290 -16.700 15.056 1.00 55.31 201 ASP A C 1
ATOM 1526 O O . ASP A 1 201 ? -0.648 -17.735 14.880 1.00 55.31 201 ASP A O 1
ATOM 1530 N N . THR A 1 202 ? -2.623 -16.714 15.145 1.00 52.62 202 THR A N 1
ATOM 1531 C CA . THR A 1 202 ? -3.423 -17.946 15.036 1.00 52.62 202 THR A CA 1
ATOM 1532 C C . THR A 1 202 ? -3.321 -18.577 13.643 1.00 52.62 202 THR A C 1
ATOM 1534 O O . THR A 1 202 ? -3.313 -19.800 13.525 1.00 52.62 202 THR A O 1
ATOM 1537 N N . LEU A 1 203 ? -3.247 -17.767 12.581 1.00 45.28 203 LEU A N 1
ATOM 1538 C CA . LEU A 1 203 ? -3.044 -18.248 11.210 1.00 45.28 203 LEU A CA 1
ATOM 1539 C C . LEU A 1 203 ? -1.624 -18.791 11.006 1.00 45.28 203 LEU A C 1
ATOM 1541 O O . LEU A 1 203 ? -1.464 -19.827 10.369 1.00 45.28 203 LEU A O 1
ATOM 1545 N N . ARG A 1 204 ? -0.609 -18.144 11.593 1.00 40.91 204 ARG A N 1
ATOM 1546 C CA . ARG A 1 204 ? 0.786 -18.616 11.570 1.00 40.91 204 ARG A CA 1
ATOM 1547 C C . ARG A 1 204 ? 0.992 -19.912 12.347 1.00 40.91 204 ARG A C 1
ATOM 1549 O O . ARG A 1 204 ? 1.792 -20.725 11.922 1.00 40.91 204 ARG A O 1
ATOM 1556 N N . ALA A 1 205 ? 0.272 -20.116 13.448 1.00 44.78 205 ALA A N 1
AT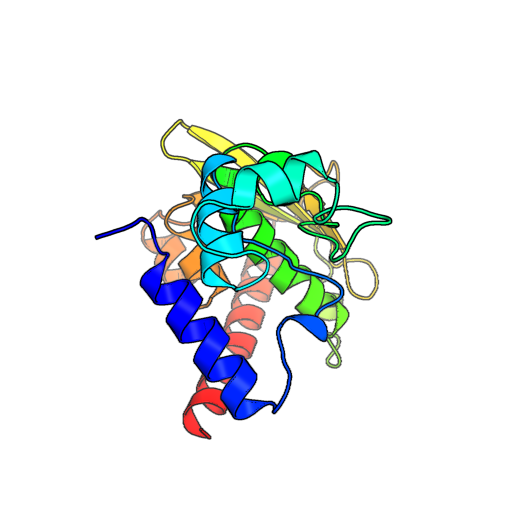OM 1557 C CA . ALA A 1 205 ? 0.347 -21.346 14.240 1.00 44.78 205 ALA A CA 1
ATOM 1558 C C . ALA A 1 205 ? -0.332 -22.561 13.572 1.00 44.78 205 ALA A C 1
ATOM 1560 O O . ALA A 1 205 ? -0.190 -23.682 14.055 1.00 44.78 205 ALA A O 1
ATOM 1561 N N . LYS A 1 206 ? -1.107 -22.341 12.501 1.00 43.62 206 LYS A N 1
ATOM 1562 C CA . LYS A 1 206 ? -1.808 -23.384 11.731 1.00 43.62 206 LYS A CA 1
ATOM 1563 C C . LYS A 1 206 ? -1.100 -23.760 10.421 1.00 43.62 206 LYS A C 1
ATOM 1565 O O . LYS A 1 206 ? -1.598 -24.637 9.718 1.00 43.62 206 LYS A O 1
ATOM 1570 N N . LEU A 1 207 ? 0.001 -23.083 10.093 1.00 35.09 207 LEU A N 1
ATOM 1571 C CA . LEU A 1 207 ? 0.879 -23.343 8.947 1.00 35.09 207 LEU A CA 1
ATOM 1572 C C . LEU A 1 207 ? 2.169 -24.010 9.429 1.00 35.09 207 LEU A C 1
ATOM 1574 O O . LEU A 1 207 ? 2.713 -24.816 8.646 1.00 35.09 207 LEU A O 1
#

Mean predicted aligned error: 13.78 Å

Radius of gyration: 20.23 Å; Cα contacts (8 Å, |Δi|>4): 282; chains: 1; bounding box: 46×42×55 Å